Protein AF-A0A3P6NUB6-F1 (afdb_monomer_lite)

Organism: Dibothriocephalus latus (NCBI:txid60516)

Sequence (261 aa):
MSSAHRFANLLNALLPKNFEAVKDPSLCLRDCIQRYMDLMEDPSELASTFVGSEVFDAHVACCLTLLSSMATSQDLGAEAVEGQGKPLFSIYQTQQLSKCVEFVVCLGVYPFLSPGVSAPLEMRMEHWENFALPQRQDEPDKRQKLSKIANCFAALWQSPTPELRGLLTPNLFLGDYIAVLLQLGYEPLSSVALPDKQQQQKEEAEEKEGIIRQTREARCLLHNLLSDLLRPIALRELFFFQAGFCQSKVSCHQSTVVEAK

pLDDT: mean 83.9, std 16.53, range [29.58, 98.25]

InterPro domains:
  IPR039600 TANGO6/Rtp1 [PTHR20959] (85-248)
  IPR057347 TANGO6, N-terminal domain [PF25267] (89-256)

Structure (mmCIF, N/CA/C/O backbone):
data_AF-A0A3P6NUB6-F1
#
_entry.id   AF-A0A3P6NUB6-F1
#
loop_
_atom_site.group_PDB
_atom_site.id
_atom_site.type_symbol
_atom_site.label_atom_id
_atom_site.label_alt_id
_atom_site.label_comp_id
_atom_site.label_asym_id
_atom_site.label_entity_id
_atom_site.label_seq_id
_atom_site.pdbx_PDB_ins_code
_atom_site.Cartn_x
_atom_site.Cartn_y
_atom_site.Cartn_z
_atom_site.occupancy
_atom_site.B_iso_or_equiv
_atom_site.auth_seq_id
_atom_site.auth_comp_id
_atom_site.auth_asym_id
_atom_site.auth_atom_id
_atom_site.pdbx_PDB_model_num
ATOM 1 N N . MET A 1 1 ? 8.553 -18.247 -19.306 1.00 59.09 1 MET A N 1
ATOM 2 C CA . MET A 1 1 ? 7.751 -17.003 -19.233 1.00 59.09 1 MET A CA 1
ATOM 3 C C . MET A 1 1 ? 8.468 -16.089 -18.252 1.00 59.09 1 MET A C 1
ATOM 5 O O . MET A 1 1 ? 8.890 -16.614 -17.234 1.00 59.09 1 MET A O 1
ATOM 9 N N . SER A 1 2 ? 8.687 -14.806 -18.567 1.00 84.00 2 SER A N 1
ATOM 10 C CA . SER A 1 2 ? 9.353 -13.879 -17.623 1.00 84.00 2 SER A CA 1
ATOM 11 C C . SER A 1 2 ? 8.482 -13.673 -16.379 1.00 84.00 2 SER A C 1
ATOM 13 O O . SER A 1 2 ? 7.246 -13.707 -16.472 1.00 84.00 2 SER A O 1
ATOM 15 N N . SER A 1 3 ? 9.125 -13.468 -15.229 1.00 87.19 3 SER A N 1
ATOM 16 C CA . SER A 1 3 ? 8.461 -13.212 -13.949 1.00 87.19 3 SER A CA 1
ATOM 17 C C . SER A 1 3 ? 7.554 -11.980 -14.042 1.00 87.19 3 SER A C 1
ATOM 19 O O . SER A 1 3 ? 6.399 -12.017 -13.606 1.00 87.19 3 SER A O 1
ATOM 21 N N . ALA A 1 4 ? 8.009 -10.931 -14.738 1.00 88.56 4 ALA A N 1
ATOM 22 C CA . ALA A 1 4 ? 7.227 -9.722 -14.990 1.00 88.56 4 ALA A CA 1
ATOM 23 C C . ALA A 1 4 ? 5.915 -10.008 -15.742 1.00 88.56 4 ALA A C 1
ATOM 25 O O . ALA A 1 4 ? 4.868 -9.450 -15.406 1.00 88.56 4 ALA A O 1
ATOM 26 N N . HIS A 1 5 ? 5.929 -10.921 -16.721 1.00 90.94 5 HIS A N 1
ATOM 27 C CA . HIS A 1 5 ? 4.715 -11.293 -17.454 1.00 90.94 5 HIS A CA 1
ATOM 28 C C . HIS A 1 5 ? 3.714 -12.051 -16.569 1.00 90.94 5 HIS A C 1
ATOM 30 O O . HIS A 1 5 ? 2.513 -11.792 -16.644 1.00 90.94 5 HIS A O 1
ATOM 36 N N . ARG A 1 6 ? 4.195 -12.944 -15.692 1.00 93.69 6 ARG A N 1
ATOM 37 C CA . ARG A 1 6 ? 3.338 -13.639 -14.718 1.00 93.69 6 ARG A CA 1
ATOM 38 C C . ARG A 1 6 ? 2.647 -12.640 -13.790 1.00 93.69 6 ARG A C 1
ATOM 40 O O . ARG A 1 6 ? 1.426 -12.675 -13.662 1.00 93.69 6 ARG A O 1
ATOM 47 N N . PHE A 1 7 ? 3.407 -11.720 -13.198 1.00 94.69 7 PHE A N 1
ATOM 48 C CA . PHE A 1 7 ? 2.841 -10.708 -12.307 1.00 94.69 7 PHE A CA 1
ATOM 49 C C . PHE A 1 7 ? 1.890 -9.753 -13.022 1.00 94.69 7 PHE A C 1
ATOM 51 O O . PHE A 1 7 ? 0.845 -9.414 -12.477 1.00 94.69 7 PHE A O 1
ATOM 58 N N . ALA A 1 8 ? 2.190 -9.377 -14.266 1.00 93.56 8 ALA A N 1
ATOM 59 C CA . ALA A 1 8 ? 1.278 -8.570 -15.062 1.00 93.56 8 ALA A CA 1
ATOM 60 C C . ALA A 1 8 ? -0.064 -9.274 -15.313 1.00 93.56 8 ALA A C 1
ATOM 62 O O . ALA A 1 8 ? -1.099 -8.614 -15.286 1.00 93.56 8 ALA A O 1
ATOM 63 N N . ASN A 1 9 ? -0.069 -10.594 -15.531 1.00 94.44 9 ASN A N 1
ATOM 64 C CA . ASN A 1 9 ? -1.306 -11.360 -15.701 1.00 94.44 9 ASN A CA 1
ATOM 65 C C . ASN A 1 9 ? -2.131 -11.399 -14.406 1.00 94.44 9 ASN A C 1
ATOM 67 O O . ASN A 1 9 ? -3.337 -11.160 -14.454 1.00 94.44 9 ASN A O 1
ATOM 71 N N . LEU A 1 10 ? -1.481 -11.622 -13.258 1.00 95.69 10 LEU A N 1
ATOM 72 C CA . LEU A 1 10 ? -2.130 -11.578 -11.942 1.00 95.69 10 LEU A CA 1
ATOM 73 C C . LEU A 1 10 ? -2.723 -10.195 -11.641 1.00 95.69 10 LEU A C 1
ATOM 75 O O . LEU A 1 10 ? -3.872 -10.085 -11.218 1.00 95.69 10 LEU A O 1
ATOM 79 N N . LEU A 1 11 ? -1.974 -9.134 -11.941 1.00 95.31 11 LEU A N 1
ATOM 80 C CA . LEU A 1 11 ? -2.415 -7.751 -11.782 1.00 95.31 11 LEU A CA 1
ATOM 81 C C . LEU A 1 11 ? -3.663 -7.452 -12.629 1.00 95.31 11 LEU A C 1
ATOM 83 O O . LEU A 1 11 ? -4.625 -6.862 -12.147 1.00 95.31 11 LEU A O 1
ATOM 87 N N . ASN A 1 12 ? -3.684 -7.921 -13.878 1.00 94.44 12 ASN A N 1
ATOM 88 C CA . ASN A 1 12 ? -4.819 -7.745 -14.791 1.00 94.44 12 ASN A CA 1
ATOM 89 C C . ASN A 1 12 ? -6.073 -8.530 -14.351 1.00 94.44 12 ASN A C 1
ATOM 91 O O . ASN A 1 12 ? -7.206 -8.159 -14.672 1.00 94.44 12 ASN A O 1
ATOM 95 N N . ALA A 1 13 ? -5.882 -9.643 -13.640 1.00 94.94 13 ALA A N 1
ATOM 96 C CA . ALA A 1 13 ? -6.975 -10.420 -13.067 1.00 94.94 13 ALA A CA 1
ATOM 97 C C . ALA A 1 13 ? -7.574 -9.735 -11.832 1.00 94.94 13 ALA A C 1
ATOM 99 O O . ALA A 1 13 ? -8.798 -9.679 -11.703 1.00 94.94 13 ALA A O 1
ATOM 100 N N . LEU A 1 14 ? -6.716 -9.171 -10.979 1.00 95.25 14 LEU A N 1
ATOM 101 C CA . LEU A 1 14 ? -7.098 -8.553 -9.712 1.00 95.25 14 LEU A CA 1
ATOM 102 C C . LEU A 1 14 ? -7.719 -7.156 -9.862 1.00 95.25 14 LEU A C 1
ATOM 104 O O . LEU A 1 14 ? -8.458 -6.707 -8.982 1.00 95.25 14 LEU A O 1
ATOM 108 N N . LEU A 1 15 ? -7.427 -6.454 -10.959 1.00 93.62 15 LEU A N 1
ATOM 109 C CA . LEU A 1 15 ? -7.921 -5.099 -11.161 1.00 93.62 15 LEU A CA 1
ATOM 110 C C . LEU A 1 15 ? -9.250 -5.058 -11.932 1.00 93.62 15 LEU A C 1
ATOM 112 O O . LEU A 1 15 ? -9.429 -5.745 -12.950 1.00 93.62 15 LEU A O 1
ATOM 116 N N . PRO A 1 16 ? -10.198 -4.219 -11.484 1.00 89.31 16 PRO A N 1
ATOM 117 C CA . PRO A 1 16 ? -11.405 -3.924 -12.238 1.00 89.31 16 PRO A CA 1
ATOM 118 C C . PRO A 1 16 ? -11.079 -3.020 -13.433 1.00 89.31 16 PRO A C 1
ATOM 120 O O . PRO A 1 16 ? -10.340 -2.043 -13.322 1.00 89.31 16 PRO A O 1
ATOM 123 N N . LYS A 1 17 ? -11.665 -3.317 -14.599 1.00 80.62 17 LYS A N 1
ATOM 124 C CA . LYS A 1 17 ? -11.392 -2.553 -15.830 1.00 80.62 17 LYS A CA 1
ATOM 125 C C . LYS A 1 17 ? -12.027 -1.158 -15.825 1.00 80.62 17 LYS A C 1
ATOM 127 O O . LYS A 1 17 ? -11.391 -0.226 -16.297 1.00 80.62 17 LYS A O 1
ATOM 132 N N . ASN A 1 18 ? -13.236 -1.021 -15.269 1.00 75.31 18 ASN A N 1
ATOM 133 C CA . ASN A 1 18 ? -14.022 0.221 -15.240 1.00 75.31 18 ASN A CA 1
ATOM 134 C C . ASN A 1 18 ? -14.719 0.408 -13.881 1.00 75.31 18 ASN A C 1
ATOM 136 O O . ASN A 1 18 ? -15.944 0.436 -13.836 1.00 75.31 18 ASN A O 1
ATOM 140 N N . PHE A 1 19 ? -13.964 0.476 -12.779 1.00 75.31 19 PHE A N 1
ATOM 141 C CA . PHE A 1 19 ? -14.531 0.513 -11.419 1.00 75.31 19 PHE A CA 1
ATOM 142 C C . PHE A 1 19 ? -15.526 1.665 -11.191 1.00 75.31 19 PHE A C 1
ATOM 144 O O . PHE A 1 19 ? -16.578 1.464 -10.600 1.00 75.31 19 PHE A O 1
ATOM 151 N N . GLU A 1 20 ? -15.237 2.840 -11.747 1.00 69.88 20 GLU A N 1
ATOM 152 C CA . GLU A 1 20 ? -16.027 4.070 -11.584 1.00 69.88 20 GLU A CA 1
ATOM 153 C C . GLU A 1 20 ? -17.428 3.993 -12.212 1.00 69.88 20 GLU A C 1
ATOM 155 O O . GLU A 1 20 ? -18.333 4.721 -11.818 1.00 69.88 20 GLU A O 1
ATOM 160 N N . ALA A 1 21 ? -17.625 3.100 -13.187 1.00 71.38 21 ALA A N 1
ATOM 161 C CA . ALA A 1 21 ? -18.901 2.910 -13.878 1.00 71.38 21 ALA A CA 1
ATOM 162 C C . ALA A 1 21 ? -19.735 1.755 -13.290 1.00 71.38 21 ALA A C 1
ATOM 164 O O . ALA A 1 21 ? -20.791 1.405 -13.831 1.00 71.38 21 ALA A O 1
ATOM 165 N N . VAL A 1 22 ? -19.253 1.110 -12.223 1.00 77.44 22 VAL A N 1
ATOM 166 C CA . VAL A 1 22 ? -19.892 -0.071 -11.640 1.00 77.44 22 VAL A CA 1
ATOM 167 C C . VAL A 1 22 ? -21.012 0.346 -10.690 1.00 77.44 22 VAL A C 1
ATOM 169 O O . VAL A 1 22 ? -20.807 1.115 -9.761 1.00 77.44 22 VAL A O 1
ATOM 172 N N . LYS A 1 23 ? -22.206 -0.226 -10.889 1.00 74.75 23 LYS A N 1
ATOM 173 C CA . LYS A 1 23 ? -23.371 0.010 -10.016 1.00 74.75 23 LYS A CA 1
ATOM 174 C C . LYS A 1 23 ? -23.235 -0.611 -8.622 1.00 74.75 23 LYS A C 1
ATOM 176 O O . LYS A 1 23 ? -23.778 -0.068 -7.670 1.00 74.75 23 LYS A O 1
ATOM 181 N N . ASP A 1 24 ? -22.560 -1.756 -8.524 1.00 83.81 24 ASP A N 1
ATOM 182 C CA . ASP A 1 24 ? -22.247 -2.440 -7.265 1.00 83.81 24 ASP A CA 1
ATOM 183 C C . ASP A 1 24 ? -20.742 -2.774 -7.199 1.00 83.81 24 ASP A C 1
ATOM 185 O O . ASP A 1 24 ? -20.300 -3.786 -7.764 1.00 83.81 24 ASP A O 1
ATOM 189 N N . PRO A 1 25 ? -19.943 -1.924 -6.531 1.00 85.06 25 PRO A N 1
ATOM 190 C CA . PRO A 1 25 ? -18.507 -2.130 -6.366 1.00 85.06 25 PRO A CA 1
ATOM 191 C C . PRO A 1 25 ? -18.156 -3.477 -5.725 1.00 85.06 25 PRO A C 1
ATOM 193 O O . PRO A 1 25 ? -17.170 -4.102 -6.114 1.00 85.06 25 PRO A O 1
ATOM 196 N N . SER A 1 26 ? -18.980 -3.971 -4.797 1.00 87.50 26 SER A N 1
ATOM 197 C CA . SER A 1 26 ? -18.695 -5.196 -4.040 1.00 87.50 26 SER A CA 1
ATOM 198 C C . SER A 1 26 ? -18.732 -6.433 -4.934 1.00 87.50 26 SER A C 1
ATOM 200 O O . SER A 1 26 ? -17.874 -7.310 -4.823 1.00 87.50 26 SER A O 1
ATOM 202 N N . LEU A 1 27 ? -19.698 -6.509 -5.854 1.00 88.12 27 LEU A N 1
ATOM 203 C CA . LEU A 1 27 ? -19.769 -7.607 -6.824 1.00 88.12 27 LEU A CA 1
ATOM 204 C C . LEU A 1 27 ? -18.574 -7.584 -7.779 1.00 88.12 27 LEU A C 1
ATOM 206 O O . LEU A 1 27 ? -17.955 -8.618 -8.015 1.00 88.12 27 LEU A O 1
ATOM 210 N N . CYS A 1 28 ? -18.190 -6.400 -8.261 1.00 90.56 28 CYS A N 1
ATOM 211 C CA . CYS A 1 28 ? -17.041 -6.275 -9.152 1.00 90.56 28 CYS A CA 1
ATOM 212 C C . CYS A 1 28 ? -15.730 -6.703 -8.476 1.00 90.56 28 CYS A C 1
ATOM 214 O O . CYS A 1 28 ? -14.941 -7.431 -9.082 1.00 90.56 28 CYS A O 1
ATOM 216 N N . LEU A 1 29 ? -15.504 -6.310 -7.219 1.00 91.88 29 LEU A N 1
ATOM 217 C CA . LEU A 1 29 ? -14.317 -6.732 -6.469 1.00 91.88 29 LEU A CA 1
ATOM 218 C C . LEU A 1 29 ? -14.319 -8.237 -6.198 1.00 91.88 29 LEU A C 1
ATOM 220 O O . LEU A 1 29 ? -13.273 -8.870 -6.323 1.00 91.88 29 LEU A O 1
ATOM 224 N N . ARG A 1 30 ? -15.483 -8.833 -5.910 1.00 92.38 30 ARG A N 1
ATOM 225 C CA . ARG A 1 30 ? -15.618 -10.288 -5.748 1.00 92.38 30 ARG A CA 1
ATOM 226 C C . ARG A 1 30 ? -15.203 -11.045 -7.009 1.00 92.38 30 ARG A C 1
ATOM 228 O O . ARG A 1 30 ? -14.433 -11.997 -6.910 1.00 92.38 30 ARG A O 1
ATOM 235 N N . ASP A 1 31 ? -15.644 -10.593 -8.179 1.00 92.81 31 ASP A N 1
ATOM 236 C CA . ASP A 1 31 ? -15.252 -11.195 -9.458 1.00 92.81 31 ASP A CA 1
ATOM 237 C C . ASP A 1 31 ? -13.743 -11.055 -9.717 1.00 92.81 31 ASP A C 1
ATOM 239 O O . ASP A 1 31 ? -13.115 -11.937 -10.303 1.00 92.81 31 ASP A O 1
ATOM 243 N N . CYS A 1 32 ? -13.130 -9.949 -9.285 1.00 94.69 32 CYS A N 1
ATOM 244 C CA . CYS A 1 32 ? -11.682 -9.760 -9.376 1.00 94.69 32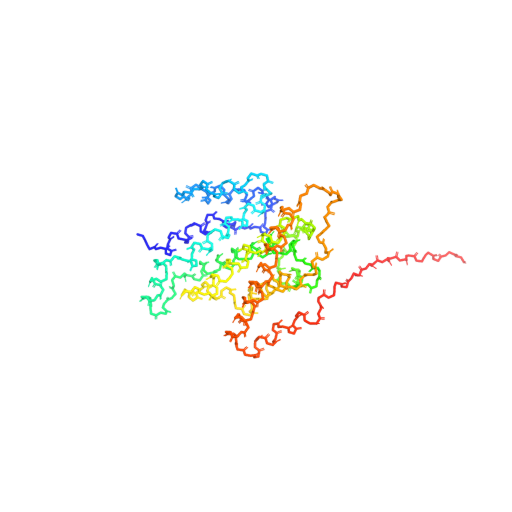 CYS A CA 1
ATOM 245 C C . CYS A 1 32 ? -10.914 -10.698 -8.435 1.00 94.69 32 CYS A C 1
ATOM 247 O O . CYS A 1 32 ? -9.941 -11.314 -8.865 1.00 94.69 32 CYS A O 1
ATOM 249 N N . ILE A 1 33 ? -11.372 -10.842 -7.187 1.00 95.19 33 ILE A N 1
ATOM 250 C CA . ILE A 1 33 ? -10.800 -11.786 -6.218 1.00 95.19 33 ILE A CA 1
ATOM 251 C C . ILE A 1 33 ? -10.872 -13.201 -6.788 1.00 95.19 33 ILE A C 1
ATOM 253 O O . ILE A 1 33 ? -9.851 -13.874 -6.834 1.00 95.19 33 ILE A O 1
ATOM 257 N N . GLN A 1 34 ? -12.031 -13.632 -7.297 1.00 94.44 34 GLN A N 1
ATOM 258 C CA . GLN A 1 34 ? -12.180 -14.974 -7.864 1.00 94.44 34 GLN A CA 1
ATOM 259 C C . GLN A 1 34 ? -11.192 -15.216 -9.015 1.00 94.44 34 GLN A C 1
ATOM 261 O O . GLN A 1 34 ? -10.438 -16.184 -8.977 1.00 94.44 34 GLN A O 1
ATOM 266 N N . ARG A 1 35 ? -11.121 -14.294 -9.988 1.00 95.31 35 ARG A N 1
ATOM 267 C CA . ARG A 1 35 ? -10.173 -14.394 -11.114 1.00 95.31 35 ARG A CA 1
ATOM 268 C C . ARG A 1 35 ? -8.716 -14.451 -10.659 1.00 95.31 35 ARG A C 1
ATOM 270 O O . ARG A 1 35 ? -7.915 -15.135 -11.286 1.00 95.31 35 ARG A O 1
ATOM 277 N N . TYR A 1 36 ? -8.360 -13.702 -9.617 1.00 96.12 36 TYR A N 1
ATOM 278 C CA . TYR A 1 36 ? -7.015 -13.724 -9.049 1.00 96.12 36 TYR A CA 1
ATOM 279 C C . TYR A 1 36 ? -6.722 -15.062 -8.359 1.00 96.12 36 TYR A C 1
ATOM 281 O O . TYR A 1 36 ? -5.687 -15.667 -8.626 1.00 96.12 36 TYR A O 1
ATOM 289 N N . MET A 1 37 ? -7.650 -15.557 -7.537 1.00 94.06 37 MET A N 1
ATOM 290 C CA . MET A 1 37 ? -7.510 -16.822 -6.810 1.00 94.06 37 MET A CA 1
ATOM 291 C C . MET A 1 37 ? -7.399 -18.027 -7.749 1.00 94.06 37 MET A C 1
ATOM 293 O O . MET A 1 37 ? -6.600 -18.919 -7.484 1.00 94.06 37 MET A O 1
ATOM 297 N N . ASP A 1 38 ? -8.125 -18.026 -8.871 1.00 93.94 38 ASP A N 1
ATOM 298 C CA . ASP A 1 38 ? -8.058 -19.091 -9.884 1.00 93.94 38 ASP A CA 1
ATOM 299 C C . ASP A 1 38 ? -6.691 -19.168 -10.594 1.00 93.94 38 ASP A C 1
ATOM 301 O O . ASP A 1 38 ? -6.344 -20.196 -11.174 1.00 93.94 38 ASP A O 1
ATOM 305 N N . LEU A 1 39 ? -5.914 -18.078 -10.576 1.00 93.62 39 LEU A N 1
ATOM 306 C CA . LEU A 1 39 ? -4.589 -17.992 -11.199 1.00 93.62 39 LEU A CA 1
ATOM 307 C C . LEU A 1 39 ? -3.434 -18.204 -10.211 1.00 93.62 39 LEU A C 1
ATOM 309 O O . LEU A 1 39 ? -2.281 -18.284 -10.639 1.00 93.62 39 LEU A O 1
ATOM 313 N N . MET A 1 40 ? -3.719 -18.263 -8.910 1.00 90.94 40 MET A N 1
ATOM 314 C CA . MET A 1 40 ? -2.714 -18.472 -7.869 1.00 90.94 40 MET A CA 1
ATOM 315 C C . MET A 1 40 ? -2.311 -19.947 -7.784 1.00 90.94 40 MET A C 1
ATOM 317 O O . MET A 1 40 ? -3.157 -20.835 -7.800 1.00 90.94 40 MET A O 1
ATOM 321 N N . GLU A 1 41 ? -1.008 -20.207 -7.651 1.00 84.69 41 GLU A N 1
ATOM 322 C CA . GLU A 1 41 ? -0.477 -21.573 -7.511 1.00 84.69 41 GLU A CA 1
ATOM 323 C C . GLU A 1 41 ? -0.837 -22.195 -6.148 1.00 84.69 41 GLU A C 1
ATOM 325 O O . GLU A 1 41 ? -1.205 -23.366 -6.091 1.00 84.69 41 GLU A O 1
ATOM 330 N N . ASP A 1 42 ? -0.785 -21.407 -5.067 1.00 86.75 42 ASP A N 1
ATOM 331 C CA . ASP A 1 42 ? -1.235 -21.810 -3.728 1.00 86.75 42 ASP A CA 1
ATOM 332 C C . ASP A 1 42 ? -2.105 -20.714 -3.086 1.00 86.75 42 ASP A C 1
ATOM 334 O O . ASP A 1 42 ? -1.595 -19.773 -2.470 1.00 86.75 42 ASP A O 1
ATOM 338 N N . PRO A 1 43 ? -3.436 -20.795 -3.246 1.00 88.44 43 PRO A N 1
ATOM 339 C CA . PRO A 1 43 ? -4.358 -19.838 -2.649 1.00 88.44 43 PRO A CA 1
ATOM 340 C C . PRO A 1 43 ? -4.653 -20.105 -1.164 1.00 88.44 43 PRO A C 1
ATOM 342 O O . PRO A 1 43 ? -5.377 -19.319 -0.557 1.00 88.44 43 PRO A O 1
ATOM 345 N N . SER A 1 44 ? -4.158 -21.194 -0.567 1.00 87.06 44 SER A N 1
ATOM 346 C CA . SER A 1 44 ? -4.674 -21.726 0.707 1.00 87.06 44 SER A CA 1
ATOM 347 C C . SER A 1 44 ? -4.484 -20.765 1.883 1.00 87.06 44 SER A C 1
ATOM 349 O O . SER A 1 44 ? -5.413 -20.524 2.658 1.00 87.06 44 SER A O 1
ATOM 351 N N . GLU A 1 45 ? -3.291 -20.177 1.997 1.00 86.12 45 GLU A N 1
ATOM 352 C CA . GLU A 1 45 ? -2.969 -19.213 3.052 1.00 86.12 45 GLU A CA 1
ATOM 353 C C . GLU A 1 45 ? -3.816 -17.944 2.912 1.00 86.12 45 GLU A C 1
ATOM 355 O O . GLU A 1 45 ? -4.433 -17.495 3.877 1.00 86.12 45 GLU A O 1
ATOM 360 N N . LEU A 1 46 ? -3.934 -17.412 1.693 1.00 88.81 46 LEU A N 1
ATOM 361 C CA . LEU A 1 46 ? -4.727 -16.217 1.420 1.00 88.81 46 LEU A CA 1
ATOM 362 C C . LEU A 1 46 ? -6.227 -16.469 1.633 1.00 88.81 46 LEU A C 1
ATOM 364 O O . LEU A 1 46 ? -6.898 -15.659 2.269 1.00 88.81 46 LEU A O 1
ATOM 368 N N . ALA A 1 47 ? -6.747 -17.616 1.197 1.00 88.06 47 ALA A N 1
ATOM 369 C CA . ALA A 1 47 ? -8.146 -17.993 1.382 1.00 88.06 47 ALA A CA 1
ATOM 370 C C . ALA A 1 47 ? -8.539 -18.065 2.867 1.00 88.06 47 ALA A C 1
ATOM 372 O O . ALA A 1 47 ? -9.656 -17.690 3.227 1.00 88.06 47 ALA A O 1
ATOM 373 N N . SER A 1 48 ? -7.616 -18.479 3.743 1.00 87.19 48 SER A N 1
ATOM 374 C CA . SER A 1 48 ? -7.858 -18.500 5.192 1.00 87.19 48 SER A CA 1
ATOM 375 C C . SER A 1 48 ? -8.114 -17.102 5.772 1.00 87.19 48 SER A C 1
ATOM 377 O O . SER A 1 48 ? -8.887 -16.958 6.717 1.00 87.19 48 SER A O 1
ATOM 379 N N . THR A 1 49 ? -7.547 -16.056 5.158 1.00 85.25 49 THR A N 1
ATOM 380 C CA . THR A 1 49 ? -7.741 -14.660 5.582 1.00 85.25 49 THR A CA 1
ATOM 381 C C . THR A 1 49 ? -9.107 -14.090 5.195 1.00 85.25 49 THR A C 1
ATOM 383 O O . THR A 1 49 ? -9.482 -13.020 5.671 1.00 85.25 49 THR A O 1
ATOM 386 N N . PHE A 1 50 ? -9.873 -14.785 4.349 1.00 86.56 50 PHE A N 1
ATOM 387 C CA . PHE A 1 50 ? -11.194 -14.328 3.910 1.00 86.56 50 PHE A CA 1
ATOM 388 C C . PHE A 1 50 ? -12.318 -14.729 4.866 1.00 86.56 50 PHE A C 1
ATOM 390 O O . PHE A 1 50 ? -13.432 -14.217 4.752 1.00 86.56 50 PHE A O 1
ATOM 397 N N . VAL A 1 51 ? -12.058 -15.640 5.807 1.00 81.25 51 VAL A N 1
ATOM 398 C CA . VAL A 1 51 ? -13.079 -16.121 6.743 1.00 81.25 51 VAL A CA 1
ATOM 399 C C . VAL A 1 51 ? -13.521 -14.975 7.656 1.00 81.25 51 VAL A C 1
ATOM 401 O O . VAL A 1 51 ? -12.775 -14.546 8.528 1.00 81.25 51 VAL A O 1
ATOM 404 N N . GLY A 1 52 ? -14.748 -14.487 7.449 1.00 78.38 52 GLY A N 1
ATOM 405 C CA . GLY A 1 52 ? -15.322 -13.368 8.206 1.00 78.38 52 GLY A CA 1
ATOM 406 C C . GLY A 1 52 ? -14.911 -11.976 7.716 1.00 78.38 52 GLY A C 1
ATOM 407 O O . GLY A 1 52 ? -15.343 -10.991 8.307 1.00 78.38 52 GLY A O 1
ATOM 408 N N . SER A 1 53 ? -14.124 -11.885 6.641 1.00 82.50 53 SER A N 1
ATOM 409 C CA . SER A 1 53 ? -13.656 -10.612 6.086 1.00 82.50 53 SER A CA 1
ATOM 410 C C . SER A 1 53 ? -14.675 -10.002 5.127 1.00 82.50 53 SER A C 1
ATOM 412 O O . SER A 1 53 ? -15.304 -10.698 4.325 1.00 82.50 53 SER A O 1
ATOM 414 N N . GLU A 1 54 ? -14.806 -8.677 5.165 1.00 89.75 54 GLU A N 1
ATOM 415 C CA . GLU A 1 54 ? -15.559 -7.943 4.152 1.00 89.75 54 GLU A CA 1
ATOM 416 C C . GLU A 1 54 ? -14.882 -8.054 2.777 1.00 89.75 54 GLU A C 1
ATOM 418 O O . GLU A 1 54 ? -13.670 -8.246 2.666 1.00 89.75 54 GLU A O 1
ATOM 423 N N . VAL A 1 55 ? -15.659 -7.898 1.698 1.00 91.81 55 VAL A N 1
ATOM 424 C CA . VAL A 1 55 ? -15.141 -8.030 0.322 1.00 91.81 55 VAL A CA 1
ATOM 425 C C . VAL A 1 55 ? -14.014 -7.030 0.041 1.00 91.81 55 VAL A C 1
ATOM 427 O O . VAL A 1 55 ? -13.048 -7.372 -0.639 1.00 91.81 55 VAL A O 1
ATOM 430 N N . PHE A 1 56 ? -14.108 -5.815 0.586 1.00 91.50 56 PHE A N 1
ATOM 431 C CA . PHE A 1 56 ? -13.071 -4.792 0.450 1.00 91.50 56 PHE A CA 1
ATOM 432 C C . PHE A 1 56 ? -11.767 -5.211 1.137 1.00 91.50 56 PHE A C 1
ATOM 434 O O . PHE A 1 56 ? -10.703 -5.105 0.532 1.00 91.50 56 PHE A O 1
ATOM 441 N N . ASP A 1 57 ? -11.845 -5.769 2.348 1.00 92.38 57 ASP A N 1
ATOM 442 C CA . ASP A 1 57 ? -10.673 -6.252 3.085 1.00 92.38 57 ASP A CA 1
ATOM 443 C C . ASP A 1 57 ? -10.031 -7.460 2.384 1.00 92.38 57 ASP A C 1
ATOM 44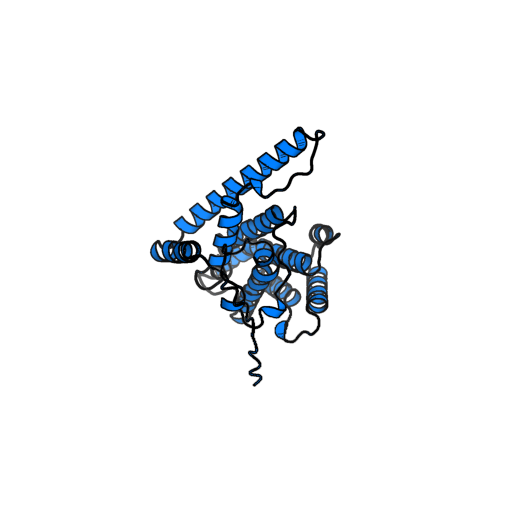5 O O . ASP A 1 57 ? -8.806 -7.542 2.285 1.00 92.38 57 ASP A O 1
ATOM 449 N N . ALA A 1 58 ? -10.842 -8.362 1.820 1.00 94.38 58 ALA A N 1
ATOM 450 C CA . ALA A 1 58 ? -10.356 -9.482 1.015 1.00 94.38 58 ALA A CA 1
ATOM 451 C C . ALA A 1 58 ? -9.653 -9.015 -0.274 1.00 94.38 58 ALA A C 1
ATOM 453 O O . ALA A 1 58 ? -8.611 -9.562 -0.648 1.00 94.38 58 ALA A O 1
ATOM 454 N N . HIS A 1 59 ? -10.180 -7.981 -0.942 1.00 95.12 59 HIS A N 1
ATOM 455 C CA . HIS A 1 59 ? -9.543 -7.391 -2.125 1.00 95.12 59 HIS A CA 1
ATOM 456 C C . HIS A 1 59 ? -8.207 -6.732 -1.770 1.00 95.12 59 HIS A C 1
ATOM 458 O O . HIS A 1 59 ? -7.196 -7.021 -2.412 1.00 95.12 59 HIS A O 1
ATOM 464 N N . VAL A 1 60 ? -8.165 -5.947 -0.687 1.00 95.81 60 VAL A N 1
ATOM 465 C CA . VAL A 1 60 ? -6.923 -5.356 -0.162 1.00 95.81 60 VAL A CA 1
ATOM 466 C C . VAL A 1 60 ? -5.905 -6.442 0.180 1.00 95.81 60 VAL A C 1
ATOM 468 O O . VAL A 1 60 ? -4.737 -6.302 -0.177 1.00 95.81 60 VAL A O 1
ATOM 471 N N . ALA A 1 61 ? -6.324 -7.541 0.813 1.00 95.88 61 ALA A N 1
ATOM 472 C CA . ALA A 1 61 ? -5.439 -8.664 1.115 1.00 95.88 61 ALA A CA 1
ATOM 473 C C . ALA A 1 61 ? -4.823 -9.262 -0.160 1.00 95.88 61 ALA A C 1
ATOM 475 O O . ALA A 1 61 ? -3.609 -9.452 -0.210 1.00 95.88 61 ALA A O 1
ATOM 476 N N . CYS A 1 62 ? -5.615 -9.463 -1.220 1.00 96.81 62 CYS A N 1
ATOM 477 C CA . CYS A 1 62 ? -5.101 -9.912 -2.518 1.00 96.81 62 CYS A CA 1
ATOM 478 C C . CYS A 1 62 ? -4.077 -8.927 -3.103 1.00 96.81 62 CYS A C 1
ATOM 480 O O . CYS A 1 62 ? -3.014 -9.346 -3.565 1.00 96.81 62 CYS A O 1
ATOM 482 N N . CYS A 1 63 ? -4.369 -7.621 -3.059 1.00 97.50 63 CYS A N 1
ATOM 483 C CA . CYS A 1 63 ? -3.457 -6.580 -3.539 1.00 97.50 63 CYS A CA 1
ATOM 484 C C . CYS A 1 63 ? -2.137 -6.587 -2.764 1.00 97.50 63 CYS A C 1
ATOM 486 O O . CYS A 1 63 ? -1.069 -6.543 -3.372 1.00 97.50 63 CYS A O 1
ATOM 488 N N . LEU A 1 64 ? -2.196 -6.685 -1.434 1.00 97.25 64 LEU A N 1
ATOM 489 C CA . LEU A 1 64 ? -1.014 -6.739 -0.576 1.00 97.25 64 LEU A CA 1
ATOM 490 C C . LEU A 1 64 ? -0.178 -7.991 -0.829 1.00 97.25 64 LEU A C 1
ATOM 492 O O . LEU A 1 64 ? 1.047 -7.885 -0.899 1.00 97.25 64 LEU A O 1
ATOM 496 N N . THR A 1 65 ? -0.813 -9.153 -1.000 1.00 96.31 65 THR A N 1
ATOM 497 C CA . THR A 1 65 ? -0.118 -10.394 -1.355 1.00 96.31 65 THR A CA 1
ATOM 498 C C . THR A 1 65 ? 0.612 -10.233 -2.682 1.00 96.31 65 THR A C 1
ATOM 500 O O . THR A 1 65 ? 1.819 -10.453 -2.730 1.00 96.31 65 THR A O 1
ATOM 503 N N . LEU A 1 66 ? -0.075 -9.766 -3.731 1.00 96.75 66 LEU A N 1
ATOM 504 C CA . LEU A 1 66 ? 0.533 -9.562 -5.045 1.00 96.75 66 LEU A CA 1
ATOM 505 C C . LEU A 1 66 ? 1.712 -8.580 -4.979 1.00 96.75 66 LEU A C 1
ATOM 507 O O . LEU A 1 66 ? 2.808 -8.906 -5.433 1.00 96.75 66 LEU A O 1
ATOM 511 N N . LEU A 1 67 ? 1.513 -7.401 -4.384 1.00 97.50 67 LEU A N 1
ATOM 512 C CA . LEU A 1 67 ? 2.546 -6.367 -4.275 1.00 97.50 67 LEU A CA 1
ATOM 513 C C . LEU A 1 67 ? 3.753 -6.845 -3.457 1.00 97.50 67 LEU A C 1
ATOM 515 O O . LEU A 1 67 ? 4.892 -6.608 -3.857 1.00 97.50 67 LEU A O 1
ATOM 519 N N . SER A 1 68 ? 3.523 -7.565 -2.356 1.00 96.19 68 SER A N 1
ATOM 520 C CA . SER A 1 68 ? 4.599 -8.127 -1.529 1.00 96.19 68 SER A CA 1
ATOM 521 C C . SER A 1 68 ? 5.375 -9.211 -2.278 1.00 96.19 68 SER A C 1
ATOM 523 O O . SER A 1 68 ? 6.607 -9.217 -2.240 1.00 96.19 68 SER A O 1
ATOM 525 N N . SER A 1 69 ? 4.687 -10.093 -3.012 1.00 95.00 69 SER A N 1
ATOM 526 C CA . SER A 1 69 ? 5.329 -11.102 -3.861 1.00 95.00 69 SER A CA 1
ATOM 527 C C . SER A 1 69 ? 6.151 -10.467 -4.982 1.00 95.00 69 SER A C 1
ATOM 529 O O . SER A 1 69 ? 7.254 -10.928 -5.260 1.00 95.00 69 SER A O 1
ATOM 531 N N . MET A 1 70 ? 5.662 -9.387 -5.598 1.00 95.69 70 MET A N 1
ATOM 532 C CA . MET A 1 70 ? 6.419 -8.631 -6.599 1.00 95.69 70 MET A CA 1
ATOM 533 C C . MET A 1 70 ? 7.656 -7.966 -5.989 1.00 95.69 70 MET A C 1
ATOM 535 O O . MET A 1 70 ? 8.749 -8.079 -6.538 1.00 95.69 70 MET A O 1
ATOM 539 N N . ALA A 1 71 ? 7.502 -7.303 -4.841 1.00 95.19 71 ALA A N 1
ATOM 540 C CA . ALA A 1 71 ? 8.581 -6.575 -4.181 1.00 95.19 71 ALA A CA 1
ATOM 541 C C . ALA A 1 71 ? 9.731 -7.485 -3.720 1.00 95.19 71 ALA A C 1
ATOM 543 O O . ALA A 1 71 ? 10.890 -7.076 -3.768 1.00 95.19 71 ALA A O 1
ATOM 544 N N . THR A 1 72 ? 9.406 -8.708 -3.292 1.00 94.69 72 THR A N 1
ATOM 545 C CA . THR A 1 72 ? 10.359 -9.684 -2.735 1.00 94.69 72 THR A CA 1
ATOM 546 C C . THR A 1 72 ? 10.833 -10.739 -3.739 1.00 94.69 72 THR A C 1
ATOM 548 O O . THR A 1 72 ? 11.706 -11.545 -3.412 1.00 94.69 72 THR A O 1
ATOM 551 N N . SER A 1 73 ? 10.301 -10.742 -4.967 1.00 94.56 73 SER A N 1
ATOM 552 C CA . SER A 1 73 ? 10.687 -11.705 -6.002 1.00 94.56 73 SER A CA 1
ATOM 553 C C . SER A 1 73 ? 12.145 -11.514 -6.422 1.00 94.56 73 SER A C 1
ATOM 555 O O . SER A 1 73 ? 12.517 -10.488 -6.997 1.00 94.56 73 SER A O 1
ATOM 557 N N . GLN A 1 74 ? 12.961 -12.544 -6.185 1.00 92.50 74 GLN A N 1
ATOM 558 C CA . GLN A 1 74 ? 14.358 -12.575 -6.625 1.00 92.50 74 GLN A CA 1
ATOM 559 C C . GLN A 1 74 ? 14.466 -12.560 -8.152 1.00 92.50 74 GLN A C 1
ATOM 561 O O . GLN A 1 74 ? 15.282 -11.815 -8.683 1.00 92.50 74 GLN A O 1
ATOM 566 N N . ASP A 1 75 ? 13.603 -13.306 -8.849 1.00 92.06 75 ASP A N 1
ATOM 567 C CA . ASP A 1 75 ? 13.582 -13.350 -10.315 1.00 92.06 75 ASP A CA 1
ATOM 568 C C . ASP A 1 75 ? 13.266 -11.977 -10.911 1.00 92.06 75 ASP A C 1
ATOM 570 O O . ASP A 1 75 ? 13.957 -11.515 -11.815 1.00 92.06 75 ASP A O 1
ATOM 574 N N . LEU A 1 76 ? 12.254 -11.284 -10.371 1.00 91.38 76 LEU A N 1
ATOM 575 C CA . LEU A 1 76 ? 11.897 -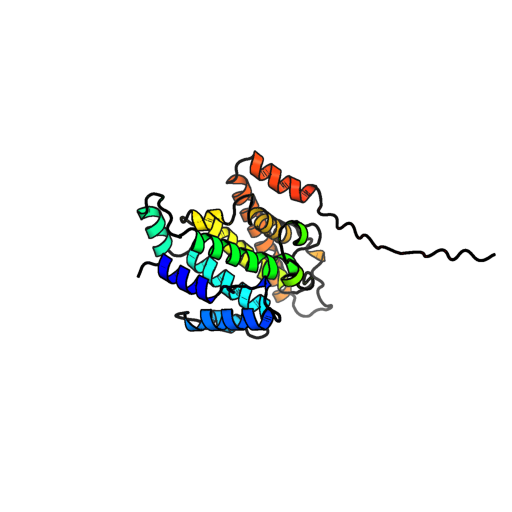9.947 -10.846 1.00 91.38 76 LEU A CA 1
ATOM 576 C C . LEU A 1 76 ? 13.022 -8.941 -10.567 1.00 91.38 76 LEU A C 1
ATOM 578 O O . LEU A 1 76 ? 13.332 -8.104 -11.412 1.00 91.38 76 LEU A O 1
ATOM 582 N N . GLY A 1 77 ? 13.668 -9.049 -9.403 1.00 89.44 77 GLY A N 1
ATOM 583 C CA . GLY A 1 77 ? 14.826 -8.227 -9.069 1.00 89.44 77 GLY A CA 1
ATOM 584 C C . GLY A 1 77 ? 16.032 -8.488 -9.973 1.00 89.44 77 GLY A C 1
ATOM 585 O O . GLY A 1 77 ? 16.689 -7.535 -10.390 1.00 89.44 77 GLY A O 1
ATOM 586 N N . ALA A 1 78 ? 16.300 -9.748 -10.319 1.00 90.94 78 ALA A N 1
ATOM 587 C CA . ALA A 1 78 ? 17.354 -10.116 -11.259 1.00 90.94 78 ALA A CA 1
ATOM 588 C C . ALA A 1 78 ? 17.061 -9.564 -12.661 1.00 90.94 78 ALA A C 1
ATOM 590 O O . ALA A 1 78 ? 17.922 -8.898 -13.236 1.00 90.94 78 ALA A O 1
ATOM 591 N N . GLU A 1 79 ? 15.829 -9.729 -13.160 1.00 91.44 79 GLU A N 1
ATOM 592 C CA . GLU A 1 79 ? 15.384 -9.160 -14.440 1.00 91.44 79 GLU A CA 1
ATOM 593 C C . GLU A 1 79 ? 15.581 -7.629 -14.471 1.00 91.44 79 GLU A C 1
ATOM 595 O O . GLU A 1 79 ? 16.048 -7.084 -15.473 1.00 91.44 79 GLU A O 1
ATOM 600 N N . ALA A 1 80 ? 15.291 -6.923 -13.369 1.00 88.25 80 ALA A N 1
ATOM 601 C CA . ALA A 1 80 ? 15.447 -5.466 -13.283 1.00 88.25 80 ALA A CA 1
ATOM 602 C C . ALA A 1 80 ? 16.916 -5.030 -13.388 1.00 88.25 80 ALA A C 1
ATOM 604 O O . ALA A 1 80 ? 17.238 -4.049 -14.065 1.00 88.25 80 ALA A O 1
ATOM 605 N N . VAL A 1 81 ? 17.814 -5.764 -12.724 1.00 87.38 81 VAL A N 1
ATOM 606 C CA . VAL A 1 81 ? 19.258 -5.493 -12.739 1.00 87.38 81 VAL A CA 1
ATOM 607 C C . VAL A 1 81 ? 19.854 -5.813 -14.112 1.00 87.38 81 VAL A C 1
ATOM 609 O O . VAL A 1 81 ? 20.600 -5.002 -14.666 1.00 87.38 81 VAL A O 1
ATOM 612 N N . GLU A 1 82 ? 19.489 -6.955 -14.699 1.00 88.62 82 GLU A N 1
ATOM 613 C CA . GLU A 1 82 ? 19.924 -7.368 -16.039 1.00 88.62 82 GLU A CA 1
ATOM 614 C C . GLU A 1 82 ? 19.415 -6.431 -17.138 1.00 88.62 82 GLU A C 1
ATOM 616 O O . GLU A 1 82 ? 20.111 -6.193 -18.128 1.00 88.62 82 GLU A O 1
ATOM 621 N N . GLY A 1 83 ? 18.229 -5.845 -16.952 1.00 82.31 83 GLY A N 1
ATOM 622 C CA . GLY A 1 83 ? 17.630 -4.885 -17.873 1.00 82.31 83 GLY A CA 1
ATOM 623 C C . GLY A 1 83 ? 18.436 -3.596 -18.067 1.00 82.31 83 GLY A C 1
ATOM 624 O O . GLY A 1 83 ? 18.119 -2.830 -18.979 1.00 82.31 83 GLY A O 1
ATOM 625 N N . GLN A 1 84 ? 19.471 -3.342 -17.251 1.00 80.06 84 GLN A N 1
ATOM 626 C CA . GLN A 1 84 ? 20.347 -2.161 -17.322 1.00 80.06 84 GLN A CA 1
ATOM 627 C C . GLN A 1 84 ? 19.567 -0.835 -17.395 1.00 80.06 84 GLN A C 1
ATOM 629 O O . GLN A 1 84 ? 19.904 0.070 -18.159 1.00 80.06 84 GLN A O 1
ATOM 634 N N . GLY A 1 85 ? 18.490 -0.725 -16.613 1.00 76.06 85 GLY A N 1
ATOM 635 C CA . GLY A 1 85 ? 17.638 0.468 -16.571 1.00 76.06 85 GLY A CA 1
ATOM 636 C C . GLY A 1 85 ? 16.544 0.524 -17.642 1.00 76.06 85 GLY A C 1
ATOM 637 O O . GLY A 1 85 ? 15.834 1.526 -17.723 1.00 76.06 85 GLY A O 1
ATOM 638 N N . LYS A 1 86 ? 16.367 -0.529 -18.452 1.00 85.56 86 LYS A N 1
ATOM 639 C CA . LYS A 1 86 ? 15.151 -0.686 -19.260 1.00 85.56 86 LYS A CA 1
ATOM 640 C C . LYS A 1 86 ? 13.966 -1.018 -18.351 1.00 85.56 86 LYS A C 1
ATOM 642 O O . LYS A 1 86 ? 14.127 -1.836 -17.447 1.00 85.56 86 LYS A O 1
ATOM 647 N N . PRO A 1 87 ? 12.787 -0.431 -18.608 1.00 87.38 87 PRO A N 1
ATOM 648 C CA . PRO A 1 87 ? 11.609 -0.734 -17.819 1.00 87.38 87 PRO A CA 1
ATOM 649 C C . PRO A 1 87 ? 11.191 -2.197 -18.014 1.00 87.38 87 PRO A C 1
ATOM 651 O O . PRO A 1 87 ? 11.108 -2.681 -19.147 1.00 87.38 87 PRO A O 1
ATOM 654 N N . LEU A 1 88 ? 10.919 -2.883 -16.905 1.00 91.75 88 LEU A N 1
ATOM 655 C CA . LEU A 1 88 ? 10.332 -4.221 -16.874 1.00 91.75 88 LEU A CA 1
ATOM 656 C C . LEU A 1 88 ? 8.840 -4.191 -17.188 1.00 91.75 88 LEU A C 1
ATOM 658 O O . LEU A 1 88 ? 8.303 -5.136 -17.768 1.00 91.75 88 LEU A O 1
ATOM 662 N N . PHE A 1 89 ? 8.173 -3.106 -16.799 1.00 92.75 89 PHE A N 1
ATOM 663 C CA . PHE A 1 89 ? 6.746 -2.930 -17.007 1.00 92.75 89 PHE A CA 1
ATOM 664 C C . PHE A 1 89 ? 6.485 -1.896 -18.100 1.00 92.75 89 PHE A C 1
ATOM 666 O O . PHE A 1 89 ? 7.066 -0.813 -18.144 1.00 92.75 89 PHE A O 1
ATOM 673 N N . SER A 1 90 ? 5.563 -2.224 -19.002 1.00 92.56 90 SER A N 1
ATOM 674 C CA . SER A 1 90 ? 4.997 -1.251 -19.935 1.00 92.56 90 SER A CA 1
ATOM 675 C C . SER A 1 90 ? 4.270 -0.135 -19.181 1.00 92.56 90 SER A C 1
ATOM 677 O O . SER A 1 90 ? 3.789 -0.333 -18.067 1.00 92.56 90 SER A O 1
ATOM 679 N N . ILE A 1 91 ? 4.085 1.016 -19.831 1.00 93.12 91 ILE A N 1
ATOM 680 C CA . ILE A 1 91 ? 3.353 2.161 -19.259 1.00 93.12 91 ILE A CA 1
ATOM 681 C C . ILE A 1 91 ? 1.965 1.740 -18.752 1.00 93.12 91 ILE A C 1
ATOM 683 O O . ILE A 1 91 ? 1.555 2.135 -17.663 1.00 93.12 91 ILE A O 1
ATOM 687 N N . TYR A 1 92 ? 1.265 0.893 -19.512 1.00 93.19 92 TYR A N 1
ATOM 688 C CA . TYR A 1 92 ? -0.034 0.359 -19.110 1.00 93.19 92 TYR A CA 1
ATOM 689 C C . TYR A 1 92 ? 0.061 -0.471 -17.821 1.00 93.19 92 TYR A C 1
ATOM 691 O O . TYR A 1 92 ? -0.733 -0.276 -16.908 1.00 93.19 92 TYR A O 1
ATOM 699 N N . GLN A 1 93 ? 1.053 -1.358 -17.707 1.00 94.62 93 GLN A N 1
ATOM 700 C CA . GLN A 1 93 ? 1.266 -2.160 -16.497 1.00 94.62 93 GLN A CA 1
ATOM 701 C C . GLN A 1 93 ? 1.660 -1.291 -15.296 1.00 94.62 93 GLN A C 1
ATOM 703 O O . GLN A 1 93 ? 1.174 -1.532 -14.197 1.00 94.62 93 GLN A O 1
ATOM 708 N N . THR A 1 94 ? 2.455 -0.238 -15.491 1.00 94.06 94 THR A N 1
ATOM 709 C CA . THR A 1 94 ? 2.784 0.720 -14.423 1.00 94.06 94 THR A CA 1
ATOM 710 C C . THR A 1 94 ? 1.548 1.478 -13.935 1.00 94.06 94 THR A C 1
ATOM 712 O O . THR A 1 94 ? 1.376 1.670 -12.734 1.00 94.06 94 THR A O 1
ATOM 715 N N . GLN A 1 95 ? 0.631 1.845 -14.835 1.00 93.38 95 GLN A N 1
ATOM 716 C CA . GLN A 1 95 ? -0.663 2.416 -14.444 1.00 93.38 95 GLN A CA 1
ATOM 717 C C . GLN A 1 95 ? -1.515 1.412 -13.662 1.00 93.38 95 GLN A C 1
ATOM 719 O O . GLN A 1 95 ? -2.143 1.783 -12.675 1.00 93.38 95 GLN A O 1
ATOM 724 N N . GLN A 1 96 ? -1.517 0.138 -14.066 1.00 94.88 96 GLN A N 1
ATOM 725 C CA . GLN A 1 96 ? -2.184 -0.919 -13.305 1.00 94.88 96 GLN A CA 1
ATOM 726 C C . GLN A 1 96 ? -1.567 -1.074 -11.902 1.00 94.88 96 GLN A C 1
ATOM 728 O O . GLN A 1 96 ? -2.300 -1.182 -10.925 1.00 94.88 96 GLN A O 1
ATOM 733 N N . LEU A 1 97 ? -0.238 -1.008 -11.765 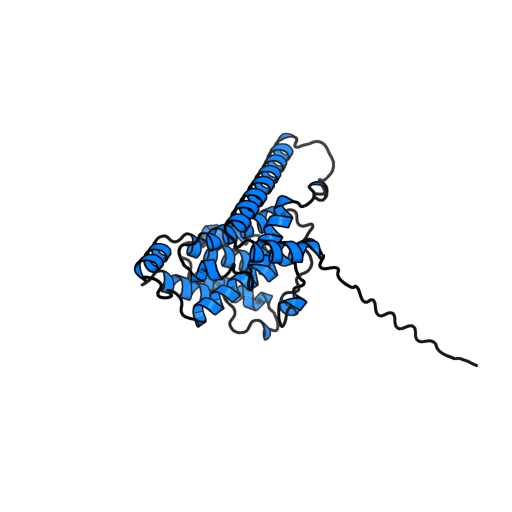1.00 96.06 97 LEU A N 1
ATOM 734 C CA . LEU A 1 97 ? 0.431 -1.060 -10.460 1.00 96.06 97 LEU A CA 1
ATOM 735 C C . LEU A 1 97 ? 0.007 0.106 -9.565 1.00 96.06 97 LEU A C 1
ATOM 737 O O . LEU A 1 97 ? -0.332 -0.107 -8.403 1.00 96.06 97 LEU A O 1
ATOM 741 N N . SER A 1 98 ? -0.046 1.316 -10.126 1.00 94.88 98 SER A N 1
ATOM 742 C CA . SER A 1 98 ? -0.546 2.495 -9.419 1.00 94.88 98 SER A CA 1
ATOM 743 C C . SER A 1 98 ? -1.985 2.298 -8.945 1.00 94.88 98 SER A C 1
ATOM 745 O O . SER A 1 98 ? -2.266 2.529 -7.775 1.00 94.88 98 SER A O 1
ATOM 747 N N . LYS A 1 99 ? -2.873 1.790 -9.810 1.00 93.06 99 LYS A N 1
ATOM 748 C CA . LYS A 1 99 ? -4.262 1.469 -9.442 1.00 93.06 99 LYS A CA 1
ATOM 749 C C . LYS A 1 99 ? -4.350 0.409 -8.344 1.00 93.06 99 LYS A C 1
ATOM 751 O O . LYS A 1 99 ? -5.208 0.479 -7.476 1.00 93.06 99 LYS A O 1
ATOM 756 N N . CYS A 1 100 ? -3.460 -0.580 -8.348 1.00 96.00 100 CYS A N 1
ATOM 757 C CA . CYS A 1 100 ? -3.421 -1.591 -7.293 1.00 96.00 100 CYS A CA 1
ATOM 758 C C . CYS A 1 100 ? -3.071 -0.985 -5.929 1.00 96.00 100 CYS A C 1
ATOM 760 O O . CYS A 1 100 ? -3.695 -1.338 -4.931 1.00 96.00 100 CYS A O 1
ATOM 762 N N . VAL A 1 101 ? -2.105 -0.062 -5.877 1.00 96.12 101 VAL A N 1
ATOM 763 C CA . VAL A 1 101 ? -1.773 0.659 -4.636 1.00 96.12 101 VAL A CA 1
ATOM 764 C C . VAL A 1 101 ? -2.892 1.625 -4.243 1.00 96.12 101 VAL A C 1
ATOM 766 O O . VAL A 1 101 ? -3.208 1.732 -3.063 1.00 96.12 101 VAL A O 1
ATOM 769 N N . GLU A 1 102 ? -3.549 2.260 -5.211 1.00 93.12 102 GLU A N 1
ATOM 770 C CA . GLU A 1 102 ? -4.722 3.109 -4.986 1.00 93.12 102 GLU A CA 1
ATOM 771 C C . GLU A 1 102 ? -5.844 2.348 -4.264 1.00 93.12 102 GLU A 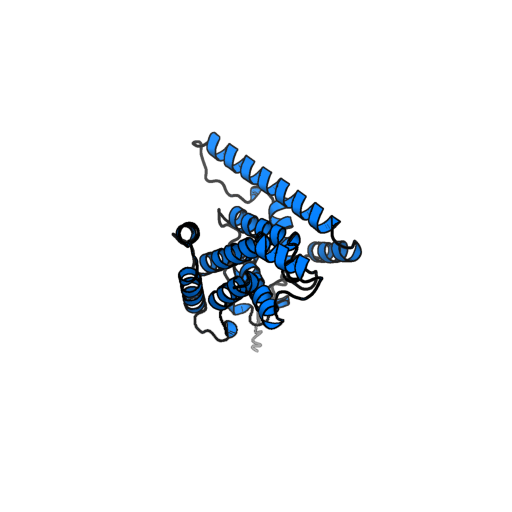C 1
ATOM 773 O O . GLU A 1 102 ? -6.340 2.835 -3.252 1.00 93.12 102 GLU A O 1
ATOM 778 N N . PHE A 1 103 ? -6.173 1.116 -4.680 1.00 93.50 103 PHE A N 1
ATOM 779 C CA . PHE A 1 103 ? -7.130 0.266 -3.953 1.00 93.50 103 PHE A CA 1
ATOM 780 C C . PHE A 1 103 ? -6.686 -0.023 -2.512 1.00 93.50 103 PHE A C 1
ATOM 782 O O . PHE A 1 103 ? -7.503 0.060 -1.595 1.00 93.50 103 PHE A O 1
ATOM 789 N N . VAL A 1 104 ? -5.397 -0.314 -2.290 1.00 95.88 104 VAL A N 1
ATOM 790 C CA . VAL A 1 104 ? -4.847 -0.525 -0.937 1.00 95.88 104 VAL A CA 1
ATOM 791 C C . VAL A 1 104 ? -5.003 0.730 -0.081 1.00 95.88 104 VAL A C 1
ATOM 793 O O . VAL A 1 104 ? -5.424 0.634 1.070 1.00 95.88 104 VAL A O 1
ATOM 796 N N . VAL A 1 105 ? -4.703 1.908 -0.628 1.00 94.06 105 VAL A N 1
ATOM 797 C CA . VAL A 1 105 ? -4.839 3.178 0.091 1.00 94.06 105 VAL A CA 1
ATOM 798 C C . VAL A 1 105 ? -6.307 3.467 0.402 1.00 94.06 105 VAL A C 1
ATOM 800 O O . VAL A 1 105 ? -6.659 3.706 1.555 1.00 94.06 105 VAL A O 1
ATOM 803 N N . CYS A 1 106 ? -7.183 3.380 -0.592 1.00 91.81 106 CYS A N 1
ATOM 804 C CA . CYS A 1 106 ? -8.590 3.744 -0.454 1.00 91.81 106 CYS A CA 1
ATOM 805 C C . CYS A 1 106 ? -9.367 2.828 0.479 1.00 91.81 106 CYS A C 1
ATOM 807 O O . CYS A 1 106 ? -10.145 3.299 1.301 1.00 91.81 106 CYS A O 1
ATOM 809 N N . LEU A 1 107 ? -9.175 1.519 0.332 1.00 92.06 107 LEU A N 1
ATOM 810 C CA . LEU A 1 107 ? -9.973 0.518 1.033 1.00 92.06 107 LEU A CA 1
ATOM 811 C C . LEU A 1 107 ? -9.280 0.019 2.309 1.00 92.06 107 LEU A C 1
ATOM 813 O O . LEU A 1 107 ? -9.952 -0.407 3.247 1.00 92.06 107 LEU A O 1
ATOM 817 N N . GLY A 1 108 ? -7.945 0.080 2.355 1.00 93.06 108 GLY A N 1
ATOM 818 C CA . GLY A 1 108 ? -7.122 -0.508 3.415 1.00 93.06 108 GLY A CA 1
ATOM 819 C C . GLY A 1 108 ? -6.378 0.485 4.307 1.00 93.06 108 GLY A C 1
ATOM 820 O O . GLY A 1 108 ? -5.999 0.116 5.414 1.00 93.06 108 GLY A O 1
ATOM 821 N N . VAL A 1 109 ? -6.168 1.732 3.876 1.00 94.12 109 VAL A N 1
ATOM 822 C CA . VAL A 1 109 ? -5.532 2.771 4.707 1.00 94.12 109 VAL A CA 1
ATOM 823 C C . VAL A 1 109 ? -6.578 3.756 5.199 1.00 94.12 109 VAL A C 1
ATOM 825 O O . VAL A 1 109 ? -6.768 3.924 6.401 1.00 94.12 109 VAL A O 1
ATOM 828 N N . TYR A 1 110 ? -7.290 4.385 4.271 1.00 92.00 110 TYR A N 1
ATOM 829 C CA . TYR A 1 110 ? -8.152 5.525 4.549 1.00 92.00 110 TYR A CA 1
ATOM 830 C C . TYR A 1 110 ? -9.273 5.281 5.572 1.00 92.00 110 TYR A C 1
ATOM 832 O O . TYR A 1 110 ? -9.506 6.156 6.408 1.00 92.00 110 TYR A O 1
ATOM 840 N N . PRO A 1 111 ? -9.948 4.114 5.584 1.00 91.75 111 PRO A N 1
ATOM 841 C CA . PRO A 1 111 ? -10.979 3.826 6.579 1.00 91.75 111 PRO A CA 1
ATOM 842 C C . PRO A 1 111 ? -10.407 3.724 7.996 1.00 91.75 111 PRO A C 1
ATOM 844 O O . PRO A 1 111 ? -11.128 3.907 8.968 1.00 91.75 111 PRO A O 1
ATOM 847 N N . PHE A 1 112 ? -9.114 3.437 8.123 1.00 92.31 112 PHE A N 1
ATOM 848 C CA . PHE A 1 112 ? -8.440 3.166 9.387 1.00 92.31 112 PHE A CA 1
ATOM 849 C C . PHE A 1 112 ? -7.650 4.360 9.928 1.00 92.31 112 PHE A C 1
ATOM 851 O O . PHE A 1 112 ? -7.272 4.359 11.099 1.00 92.31 112 PHE A O 1
ATOM 858 N N . LEU A 1 113 ? -7.377 5.375 9.107 1.00 90.62 113 LEU A N 1
ATOM 859 C CA . LEU A 1 113 ? -6.637 6.555 9.544 1.00 90.62 113 LEU A CA 1
ATOM 860 C C . LEU A 1 113 ? -7.497 7.463 10.419 1.00 90.62 113 LEU A C 1
ATOM 862 O O . LEU A 1 113 ? -8.657 7.727 10.111 1.00 90.62 113 LEU A O 1
ATOM 866 N N . SER A 1 114 ? -6.902 8.006 11.482 1.00 88.56 114 SER A N 1
ATOM 867 C CA . SER A 1 114 ? -7.545 9.049 12.278 1.00 88.56 114 SER A CA 1
ATOM 868 C C . SER A 1 114 ? -7.735 10.336 11.458 1.00 88.56 114 SER A C 1
ATOM 870 O O . SER A 1 114 ? -6.938 10.629 10.557 1.00 88.56 114 SER A O 1
ATOM 872 N N . PRO A 1 115 ? -8.760 11.158 11.756 1.00 83.50 115 PRO A N 1
ATOM 873 C CA . PRO A 1 115 ? -9.014 12.377 11.004 1.00 83.50 115 PRO A CA 1
ATOM 874 C C . PRO A 1 115 ? -7.823 13.329 11.132 1.00 83.50 115 PRO A C 1
ATOM 876 O O . PRO A 1 115 ? -7.273 13.507 12.218 1.00 83.50 115 PRO A O 1
ATOM 879 N N . GLY A 1 116 ? -7.426 13.948 10.020 1.00 81.75 116 GLY A N 1
ATOM 880 C CA . GLY A 1 116 ? -6.292 14.873 9.976 1.00 81.75 116 GLY A CA 1
ATOM 881 C C . GLY A 1 116 ? -4.920 14.212 9.809 1.00 81.75 116 GLY A C 1
ATOM 882 O O . GLY A 1 116 ? -3.949 14.933 9.592 1.00 81.75 116 GLY A O 1
ATOM 883 N N . VAL A 1 117 ? -4.825 12.876 9.846 1.00 85.75 117 VAL A N 1
ATOM 884 C CA . VAL A 1 117 ? -3.556 12.153 9.643 1.00 85.75 117 VAL A CA 1
ATOM 885 C C . VAL A 1 117 ? -3.166 12.058 8.173 1.00 85.75 117 VAL A C 1
ATOM 887 O O . VAL A 1 117 ? -1.996 11.871 7.892 1.00 85.75 117 VAL A O 1
ATOM 890 N N . SER A 1 118 ? -4.091 12.221 7.228 1.00 86.75 118 SER A N 1
ATOM 891 C CA . SER A 1 118 ? -3.780 12.306 5.795 1.00 86.75 118 SER A CA 1
ATOM 892 C C . SER A 1 118 ? -4.727 13.256 5.063 1.00 86.75 118 SER A C 1
ATOM 894 O O . SER A 1 118 ? -5.728 13.706 5.628 1.00 86.75 118 SER A O 1
ATOM 896 N N . ALA A 1 119 ? -4.384 13.574 3.813 1.00 83.50 119 ALA A N 1
ATOM 897 C CA . ALA A 1 119 ? -5.205 14.408 2.950 1.00 83.50 119 ALA A CA 1
ATOM 898 C C . ALA A 1 119 ? -6.507 13.679 2.548 1.00 83.50 119 ALA A C 1
ATOM 900 O O . ALA A 1 119 ? -6.404 12.548 2.050 1.00 83.50 119 ALA A O 1
ATOM 901 N N . PRO A 1 120 ? -7.681 14.338 2.681 1.00 83.19 120 PRO A N 1
ATOM 902 C CA . PRO A 1 120 ? -8.991 13.833 2.257 1.00 83.19 120 PRO A CA 1
ATOM 903 C C . PRO A 1 120 ? -8.981 13.172 0.876 1.00 83.19 120 PRO A C 1
ATOM 905 O O . PRO A 1 120 ? -8.322 13.678 -0.036 1.00 83.19 120 PRO A O 1
ATOM 908 N N . LEU A 1 121 ? -9.710 12.057 0.712 1.00 83.56 121 LEU A N 1
ATOM 909 C CA . LEU A 1 121 ? -9.799 11.357 -0.579 1.00 83.56 121 LEU A CA 1
ATOM 910 C C . LEU A 1 121 ? -10.352 12.292 -1.660 1.00 83.56 121 LEU A C 1
ATOM 912 O O . LEU A 1 121 ? -9.823 12.312 -2.768 1.00 83.56 121 LEU A O 1
ATOM 916 N N . GLU A 1 122 ? -11.316 13.152 -1.317 1.00 84.44 122 GLU A N 1
ATOM 917 C CA . GLU A 1 122 ? -11.889 14.135 -2.241 1.00 84.44 122 GLU A CA 1
ATOM 918 C C . GLU A 1 122 ? -10.876 15.159 -2.778 1.00 84.44 122 GLU A C 1
ATOM 920 O O . GLU A 1 122 ? -11.114 15.783 -3.809 1.00 84.44 122 GLU A O 1
ATOM 925 N N . MET A 1 123 ? -9.738 15.348 -2.100 1.00 80.62 123 MET A N 1
ATOM 926 C CA . MET A 1 123 ? -8.680 16.261 -2.546 1.00 80.62 123 MET A CA 1
ATOM 927 C C . MET A 1 123 ? -7.674 15.597 -3.488 1.00 80.62 123 MET A C 1
ATOM 929 O O . MET A 1 123 ? -6.830 16.290 -4.056 1.00 80.62 123 MET A O 1
ATOM 933 N N . ARG A 1 124 ? -7.708 14.267 -3.617 1.00 76.38 124 ARG A N 1
ATOM 934 C CA . ARG A 1 124 ? -6.673 13.499 -4.325 1.00 76.38 124 ARG A CA 1
ATOM 935 C C . ARG A 1 124 ? -7.217 12.550 -5.378 1.00 76.38 124 ARG A C 1
ATOM 937 O O . ARG A 1 124 ? -6.434 12.082 -6.199 1.00 76.38 124 ARG A O 1
ATOM 944 N N . MET A 1 125 ? -8.516 12.264 -5.354 1.00 77.75 125 MET A N 1
ATOM 945 C CA . MET A 1 125 ? -9.127 11.254 -6.206 1.00 77.75 125 MET A CA 1
ATOM 946 C C . MET A 1 125 ? -10.424 11.730 -6.841 1.00 77.75 125 MET A C 1
ATOM 948 O O . MET A 1 125 ? -11.303 12.292 -6.187 1.00 77.75 125 MET A O 1
ATOM 952 N N . GLU A 1 126 ? -10.544 11.440 -8.132 1.00 76.38 126 GLU A N 1
ATOM 953 C CA . GLU A 1 126 ? -11.807 11.511 -8.854 1.00 76.38 126 GLU A CA 1
ATOM 954 C C . GLU A 1 126 ? -12.693 10.325 -8.438 1.00 76.38 126 GLU A C 1
ATOM 956 O O . GLU A 1 126 ? -12.192 9.254 -8.099 1.00 76.38 126 GLU A O 1
ATOM 961 N N . HIS A 1 127 ? -14.015 10.516 -8.427 1.00 78.75 127 HIS A N 1
ATOM 962 C CA . HIS A 1 127 ? -14.991 9.481 -8.053 1.00 78.75 127 HIS A CA 1
ATOM 963 C C . HIS A 1 127 ? -14.778 8.861 -6.654 1.00 78.75 127 HIS A C 1
ATOM 965 O O . HIS A 1 127 ? -15.121 7.696 -6.423 1.00 78.75 127 HIS A O 1
ATOM 971 N N . TRP A 1 128 ? -14.198 9.624 -5.718 1.00 81.56 128 TRP A N 1
ATOM 972 C CA . TRP A 1 128 ? -13.876 9.185 -4.353 1.00 81.56 128 TRP A CA 1
ATOM 973 C C . TRP A 1 128 ? -15.088 8.610 -3.605 1.00 81.56 128 TRP A C 1
ATOM 975 O O . TRP A 1 128 ? -14.924 7.757 -2.736 1.00 81.56 128 TRP A O 1
ATOM 985 N N . GLU A 1 129 ? -16.307 9.022 -3.961 1.00 81.25 129 GLU A N 1
ATOM 986 C CA . GLU A 1 129 ? -17.558 8.500 -3.412 1.00 81.25 129 GLU A CA 1
ATOM 987 C C . GLU A 1 129 ? -17.706 6.979 -3.571 1.00 81.25 129 GLU A C 1
ATOM 989 O O . GLU A 1 129 ? -18.271 6.323 -2.698 1.00 81.25 129 GLU A O 1
ATOM 994 N N . ASN A 1 130 ? -17.130 6.392 -4.626 1.00 75.50 130 ASN A N 1
ATOM 995 C CA . ASN A 1 130 ? -17.136 4.943 -4.856 1.00 75.50 130 ASN A CA 1
ATOM 996 C C . ASN A 1 130 ? -16.183 4.186 -3.915 1.00 75.50 130 ASN A C 1
ATOM 998 O O . ASN A 1 130 ? -16.242 2.960 -3.815 1.00 75.50 130 ASN A O 1
ATOM 1002 N N . PHE A 1 131 ? -15.306 4.922 -3.236 1.00 76.25 131 PHE A N 1
ATOM 1003 C CA . PHE A 1 131 ? -14.299 4.433 -2.300 1.00 76.25 131 PHE A CA 1
ATOM 1004 C C . PHE A 1 131 ? -14.555 4.908 -0.863 1.00 76.25 131 PHE A C 1
ATOM 1006 O O . PHE A 1 131 ? -13.789 4.578 0.044 1.00 76.25 131 PHE A O 1
ATOM 1013 N N . ALA A 1 132 ? -15.626 5.676 -0.641 1.00 73.75 132 ALA A N 1
ATOM 1014 C CA . ALA A 1 132 ? -15.989 6.250 0.645 1.00 73.75 132 ALA A CA 1
ATOM 1015 C C . ALA A 1 132 ? -16.583 5.182 1.575 1.00 73.75 132 ALA A C 1
ATOM 1017 O O . ALA A 1 132 ? -17.790 5.125 1.817 1.00 73.75 132 ALA A O 1
ATOM 1018 N N . LEU A 1 133 ? -15.721 4.313 2.099 1.00 79.81 133 LEU A N 1
ATOM 1019 C CA . LEU A 1 133 ? -16.093 3.391 3.163 1.00 79.81 133 LEU A CA 1
ATOM 1020 C C . LEU A 1 133 ? -16.312 4.156 4.482 1.00 79.81 133 LEU A C 1
ATOM 1022 O O . LEU A 1 133 ? -15.655 5.178 4.723 1.00 79.81 133 LEU A O 1
ATOM 1026 N N . PRO A 1 134 ? -17.200 3.662 5.366 1.00 81.88 134 PRO A N 1
ATOM 1027 C CA . PRO A 1 134 ? -17.302 4.171 6.727 1.00 81.88 134 PRO A CA 1
ATOM 1028 C C . PRO A 1 134 ? -15.937 4.182 7.421 1.00 81.88 134 PRO A C 1
ATOM 1030 O O . PRO A 1 134 ? -15.085 3.333 7.163 1.00 81.88 134 PRO A O 1
ATOM 1033 N N . GLN A 1 135 ? -15.729 5.142 8.320 1.00 84.94 135 GLN A N 1
ATOM 1034 C CA . GLN A 1 135 ? -14.527 5.172 9.149 1.00 84.94 135 GLN A CA 1
ATOM 1035 C C . GLN A 1 135 ? -14.560 4.003 10.147 1.00 84.94 135 GLN A C 1
ATOM 1037 O O . GLN A 1 135 ? -15.546 3.808 10.852 1.00 84.94 135 GLN A O 1
ATOM 1042 N N . ARG A 1 136 ? -13.465 3.243 10.190 1.00 87.62 136 ARG A N 1
ATOM 1043 C CA . ARG A 1 136 ? -13.239 1.991 10.933 1.00 87.62 136 ARG A CA 1
ATOM 1044 C C . ARG A 1 136 ? -12.088 2.134 11.940 1.00 87.62 136 ARG A C 1
ATOM 1046 O O . ARG A 1 136 ? -11.333 1.205 12.204 1.00 87.62 136 ARG A O 1
ATOM 1053 N N . GLN A 1 137 ? -11.921 3.334 12.497 1.00 83.31 137 GLN A N 1
ATOM 1054 C CA . GLN A 1 137 ? -10.797 3.679 13.381 1.00 83.31 137 GLN A CA 1
ATOM 1055 C C . GLN A 1 137 ? -10.811 2.929 14.720 1.00 83.31 137 GLN A C 1
ATOM 1057 O O . GLN A 1 137 ? -9.757 2.789 15.345 1.00 83.31 137 GLN A O 1
ATOM 1062 N N . ASP A 1 138 ? -11.985 2.456 15.133 1.00 84.69 138 ASP A N 1
ATOM 1063 C CA . ASP A 1 138 ? -12.200 1.728 16.384 1.00 84.69 138 ASP A CA 1
ATOM 1064 C C . ASP A 1 138 ? -12.150 0.200 16.193 1.00 84.69 138 ASP A C 1
ATOM 1066 O O . ASP A 1 138 ? -12.384 -0.547 17.142 1.00 84.69 138 ASP A O 1
ATOM 1070 N N . GLU A 1 139 ? -11.851 -0.293 14.980 1.00 86.31 139 GLU A N 1
ATOM 1071 C CA . GLU A 1 139 ? -11.709 -1.734 14.758 1.00 86.31 139 GLU A CA 1
ATOM 1072 C C . GLU A 1 139 ? -10.495 -2.299 15.517 1.00 86.31 139 GLU A C 1
ATOM 1074 O O . GLU A 1 139 ? -9.393 -1.738 15.442 1.00 86.31 139 GLU A O 1
ATOM 1079 N N . PRO A 1 140 ? -10.654 -3.442 16.213 1.00 83.62 140 PRO A N 1
ATOM 1080 C CA . PRO A 1 140 ? -9.598 -4.015 17.048 1.00 83.62 140 PRO A CA 1
ATOM 1081 C C . PRO A 1 140 ? -8.379 -4.472 16.232 1.00 83.62 140 PRO A C 1
ATOM 1083 O O . PRO A 1 140 ? -7.252 -4.459 16.723 1.00 83.62 140 PRO A O 1
ATOM 1086 N N . ASP A 1 141 ? -8.576 -4.837 14.966 1.00 87.81 141 ASP A N 1
ATOM 1087 C CA . ASP A 1 141 ? -7.527 -5.312 14.062 1.00 87.81 141 ASP A CA 1
ATOM 1088 C C . ASP A 1 141 ? -6.885 -4.193 13.219 1.00 87.81 141 ASP A C 1
ATOM 1090 O O . ASP A 1 141 ? -5.921 -4.453 12.488 1.00 87.81 141 ASP A O 1
ATOM 1094 N N . LYS A 1 142 ? -7.336 -2.934 13.367 1.00 91.19 142 LYS A N 1
ATOM 1095 C CA . LYS A 1 142 ? -6.817 -1.749 12.661 1.00 91.19 142 LYS A CA 1
ATOM 1096 C C . LYS A 1 142 ? -5.296 -1.733 12.604 1.00 91.19 142 LYS A C 1
ATOM 1098 O O . LYS A 1 142 ? -4.685 -1.574 11.547 1.00 91.19 142 LYS A O 1
ATOM 1103 N N . ARG A 1 143 ? -4.665 -1.876 13.770 1.00 92.25 143 ARG A N 1
ATOM 1104 C CA . ARG A 1 143 ? -3.213 -1.758 13.907 1.00 92.25 143 ARG A CA 1
ATOM 1105 C C . ARG A 1 143 ? -2.487 -2.875 13.159 1.00 92.25 143 ARG A C 1
ATOM 1107 O O . ARG A 1 143 ? -1.467 -2.625 12.521 1.00 92.25 143 ARG A O 1
ATOM 1114 N N . GLN A 1 144 ? -3.036 -4.089 13.191 1.00 92.06 144 GLN A N 1
ATOM 1115 C CA . GLN A 1 144 ? -2.510 -5.226 12.441 1.00 92.06 144 GLN A CA 1
ATOM 1116 C C . GLN A 1 144 ? -2.658 -5.008 10.929 1.00 92.06 144 GLN A C 1
ATOM 1118 O O . GLN A 1 144 ? -1.697 -5.242 10.194 1.00 92.06 144 GLN A O 1
ATOM 1123 N N . LYS A 1 145 ? -3.819 -4.526 10.463 1.00 93.75 145 LYS A N 1
ATOM 1124 C CA . LYS A 1 145 ? -4.073 -4.193 9.050 1.00 93.75 145 LYS A CA 1
ATOM 1125 C C . LYS A 1 145 ? -3.097 -3.124 8.544 1.00 93.75 145 LYS A C 1
ATOM 1127 O O . LYS A 1 145 ? -2.378 -3.359 7.573 1.00 93.75 145 LYS A O 1
ATOM 1132 N N . LEU A 1 146 ? -2.975 -2.006 9.262 1.00 96.06 146 LEU A N 1
ATOM 1133 C CA . LEU A 1 146 ? -2.038 -0.928 8.929 1.00 96.06 146 LEU A CA 1
ATOM 1134 C C . LEU A 1 146 ? -0.575 -1.393 8.967 1.00 96.06 146 LEU A C 1
ATOM 1136 O O . LEU A 1 146 ? 0.209 -1.009 8.104 1.00 96.06 146 LEU A O 1
ATOM 1140 N N . SER A 1 147 ? -0.197 -2.254 9.918 1.00 95.75 147 SER A N 1
ATOM 1141 C CA . SER A 1 147 ? 1.159 -2.816 9.992 1.00 95.75 147 SER A CA 1
ATOM 1142 C C . SER A 1 147 ? 1.489 -3.700 8.783 1.00 95.75 147 SER A C 1
ATOM 1144 O O . SER A 1 147 ? 2.590 -3.596 8.243 1.00 95.75 147 SER A O 1
ATOM 1146 N N . LYS A 1 148 ? 0.540 -4.514 8.296 1.00 96.06 148 LYS A N 1
ATOM 1147 C CA . LYS A 1 148 ? 0.719 -5.291 7.056 1.00 96.06 148 LYS A CA 1
ATOM 1148 C C . LYS A 1 148 ? 0.937 -4.377 5.846 1.00 96.06 148 LYS A C 1
ATOM 1150 O O . LYS A 1 148 ? 1.836 -4.633 5.047 1.00 96.06 148 LYS A O 1
ATOM 1155 N N . ILE A 1 149 ? 0.164 -3.296 5.740 1.00 97.88 149 ILE A N 1
ATOM 1156 C CA . ILE A 1 149 ? 0.309 -2.309 4.659 1.00 97.88 149 ILE A CA 1
ATOM 1157 C C . ILE A 1 149 ? 1.665 -1.600 4.747 1.00 97.88 149 ILE A C 1
ATOM 1159 O O . ILE A 1 149 ? 2.368 -1.512 3.742 1.00 97.88 149 ILE A O 1
ATOM 1163 N N . ALA A 1 150 ? 2.075 -1.167 5.944 1.00 97.88 150 ALA A N 1
ATOM 1164 C CA . ALA A 1 150 ? 3.374 -0.536 6.169 1.00 97.88 150 ALA A CA 1
ATOM 1165 C C . ALA A 1 150 ? 4.534 -1.437 5.723 1.00 97.88 150 ALA A C 1
ATOM 1167 O O . ALA A 1 150 ? 5.445 -0.972 5.044 1.00 97.88 150 ALA A O 1
ATOM 1168 N N . ASN A 1 151 ? 4.473 -2.733 6.042 1.00 97.31 151 ASN A N 1
ATOM 1169 C CA . ASN A 1 151 ? 5.493 -3.702 5.641 1.00 97.31 151 ASN A CA 1
ATOM 1170 C C . ASN A 1 151 ? 5.515 -3.929 4.124 1.00 97.31 151 ASN A C 1
ATOM 1172 O O . ASN A 1 151 ? 6.590 -3.994 3.527 1.00 97.31 151 ASN A O 1
ATOM 1176 N N . CYS A 1 152 ? 4.346 -3.988 3.480 1.00 97.94 152 CYS A N 1
ATOM 1177 C CA . CYS A 1 152 ? 4.257 -4.054 2.022 1.00 97.94 152 CYS A CA 1
ATOM 1178 C C . CYS A 1 152 ? 4.873 -2.805 1.369 1.00 97.94 152 CYS A C 1
ATOM 1180 O O . CYS A 1 152 ? 5.649 -2.920 0.422 1.00 97.94 152 CYS A O 1
ATOM 1182 N N . PHE A 1 153 ? 4.572 -1.609 1.880 1.00 98.25 153 PHE A N 1
ATOM 1183 C CA . PHE A 1 153 ? 5.140 -0.360 1.366 1.00 98.25 153 PHE A CA 1
ATOM 1184 C C . PHE A 1 153 ? 6.651 -0.276 1.622 1.00 98.25 153 PHE A C 1
ATOM 1186 O O . PHE A 1 153 ? 7.399 0.119 0.732 1.00 98.25 153 PHE A O 1
ATOM 1193 N N . ALA A 1 154 ? 7.134 -0.740 2.776 1.00 97.56 154 ALA A N 1
ATOM 1194 C CA . ALA A 1 154 ? 8.565 -0.866 3.040 1.00 97.56 154 ALA A CA 1
ATOM 1195 C C . ALA A 1 154 ? 9.257 -1.777 2.011 1.00 97.56 154 ALA A C 1
ATOM 1197 O O . ALA A 1 154 ? 10.312 -1.420 1.484 1.00 97.56 154 ALA A O 1
ATOM 1198 N N . ALA A 1 155 ? 8.649 -2.920 1.675 1.00 96.94 155 ALA A N 1
ATOM 1199 C CA . ALA A 1 155 ? 9.172 -3.829 0.660 1.00 96.94 155 ALA A CA 1
ATOM 1200 C C . ALA A 1 155 ? 9.191 -3.187 -0.739 1.00 96.94 155 ALA A C 1
ATOM 1202 O O . ALA A 1 155 ? 10.181 -3.318 -1.457 1.00 96.94 155 ALA A O 1
ATOM 1203 N N . LEU A 1 156 ? 8.139 -2.451 -1.119 1.00 97.19 156 LEU A N 1
ATOM 1204 C CA . LEU A 1 156 ? 8.096 -1.708 -2.386 1.00 97.19 156 LEU A CA 1
ATOM 1205 C C . LEU A 1 156 ? 9.191 -0.634 -2.453 1.00 97.19 156 LEU A C 1
ATOM 1207 O O . LEU A 1 156 ? 9.880 -0.528 -3.467 1.00 97.19 156 LEU A O 1
ATOM 1211 N N . TRP A 1 157 ? 9.393 0.122 -1.368 1.00 96.31 157 TRP A N 1
ATOM 1212 C CA . TRP A 1 157 ? 10.431 1.155 -1.275 1.00 96.31 157 TRP A CA 1
ATOM 1213 C C . TRP A 1 157 ? 11.835 0.573 -1.469 1.00 96.31 157 TRP A C 1
ATOM 1215 O O . TRP A 1 157 ? 12.652 1.131 -2.202 1.00 96.31 157 TRP A O 1
ATOM 1225 N N . GLN A 1 158 ? 12.094 -0.586 -0.862 1.00 94.25 158 GLN A N 1
ATOM 1226 C CA . GLN A 1 158 ? 13.386 -1.270 -0.944 1.00 94.25 158 GLN A CA 1
ATOM 1227 C C . GLN A 1 158 ? 13.537 -2.164 -2.182 1.00 94.25 158 GLN A C 1
ATOM 1229 O O . GLN A 1 158 ? 14.597 -2.758 -2.388 1.00 94.25 158 GLN A O 1
ATOM 1234 N N . SER A 1 159 ? 12.512 -2.261 -3.033 1.00 93.50 159 SER A N 1
ATOM 1235 C CA . SER A 1 159 ? 12.560 -3.126 -4.209 1.00 93.50 159 SER A CA 1
ATOM 1236 C C . SER A 1 159 ? 13.655 -2.672 -5.184 1.00 93.50 159 SER A C 1
ATOM 1238 O O . SER A 1 159 ? 13.784 -1.469 -5.449 1.00 93.50 159 SER A O 1
ATOM 1240 N N . PRO A 1 160 ? 14.434 -3.600 -5.774 1.00 90.25 160 PRO A N 1
ATOM 1241 C CA . PRO A 1 160 ? 15.400 -3.272 -6.825 1.00 90.25 160 PRO A CA 1
ATOM 1242 C C . PRO A 1 160 ? 14.728 -2.798 -8.122 1.00 90.25 160 PRO A C 1
ATOM 1244 O O . PRO A 1 160 ? 15.390 -2.179 -8.950 1.00 90.25 160 PRO A O 1
ATOM 1247 N N . THR A 1 161 ? 13.425 -3.051 -8.286 1.00 92.06 161 THR A N 1
ATOM 1248 C CA . THR A 1 161 ? 12.658 -2.677 -9.478 1.00 92.06 161 THR A CA 1
ATOM 1249 C C . THR A 1 161 ? 12.239 -1.200 -9.412 1.00 92.06 161 THR A C 1
ATOM 1251 O O . THR A 1 161 ? 11.441 -0.841 -8.536 1.00 92.06 161 THR A O 1
ATOM 1254 N N . PRO A 1 162 ? 12.723 -0.328 -10.320 1.00 91.12 162 PRO A N 1
ATOM 1255 C CA . PRO A 1 162 ? 12.444 1.108 -10.275 1.00 91.12 162 PRO A CA 1
ATOM 1256 C C . PRO A 1 162 ? 10.957 1.458 -10.341 1.00 91.12 162 PRO A C 1
ATOM 1258 O O . PRO A 1 162 ? 10.524 2.393 -9.676 1.00 91.12 162 PRO A O 1
ATOM 1261 N N . GLU A 1 163 ? 10.162 0.712 -11.104 1.00 93.44 163 GLU A N 1
ATOM 1262 C CA . GLU A 1 163 ? 8.727 0.951 -11.256 1.00 93.44 163 GLU A CA 1
ATOM 1263 C C . GLU A 1 163 ? 7.956 0.671 -9.966 1.00 93.44 163 GLU A C 1
ATOM 1265 O O . GLU A 1 163 ? 7.025 1.407 -9.658 1.00 93.44 163 GLU A O 1
ATOM 1270 N N . LEU A 1 164 ? 8.368 -0.338 -9.187 1.00 95.31 164 LEU A N 1
ATOM 1271 C CA . LEU A 1 164 ? 7.762 -0.644 -7.887 1.00 95.31 164 LEU A CA 1
ATOM 1272 C C . LEU A 1 164 ? 8.118 0.420 -6.850 1.00 95.31 164 LEU A C 1
ATOM 1274 O O . LEU A 1 164 ? 7.239 0.916 -6.147 1.00 95.31 164 LEU A O 1
ATOM 1278 N N . ARG A 1 165 ? 9.388 0.838 -6.808 1.00 94.00 165 ARG A N 1
ATOM 1279 C CA . ARG A 1 165 ? 9.826 1.946 -5.948 1.00 94.00 165 ARG A CA 1
ATOM 1280 C C . ARG A 1 165 ? 9.161 3.266 -6.339 1.00 94.00 165 ARG A C 1
ATOM 1282 O O . ARG A 1 165 ? 8.805 4.065 -5.477 1.00 94.00 165 ARG A O 1
ATOM 1289 N N . GLY A 1 166 ? 8.960 3.473 -7.640 1.00 94.38 166 GLY A N 1
ATOM 1290 C CA . GLY A 1 166 ? 8.327 4.652 -8.224 1.00 94.38 166 GLY A CA 1
ATOM 1291 C C . GLY A 1 166 ? 6.905 4.907 -7.722 1.00 94.38 166 GLY A C 1
ATOM 1292 O O . GLY A 1 166 ? 6.485 6.064 -7.686 1.00 94.38 166 GLY A O 1
ATOM 1293 N N . LEU A 1 167 ? 6.197 3.867 -7.263 1.00 96.12 167 LEU A N 1
ATOM 1294 C CA . LEU A 1 167 ? 4.862 3.978 -6.659 1.00 96.12 167 LEU A CA 1
ATOM 1295 C C . LEU A 1 167 ? 4.876 4.830 -5.378 1.00 96.12 167 LEU A C 1
ATOM 1297 O O . LEU A 1 167 ? 3.910 5.527 -5.084 1.00 96.12 167 LEU A O 1
ATOM 1301 N N . LEU A 1 168 ? 5.988 4.829 -4.640 1.00 95.25 168 LEU A N 1
ATOM 1302 C CA . LEU A 1 168 ? 6.158 5.564 -3.382 1.00 95.25 168 LEU A CA 1
ATOM 1303 C C . LEU A 1 168 ? 6.923 6.875 -3.588 1.00 95.25 168 LEU A C 1
ATOM 1305 O O . LEU A 1 168 ? 7.757 7.274 -2.778 1.00 95.25 168 LEU A O 1
ATOM 1309 N N . THR A 1 169 ? 6.653 7.558 -4.698 1.00 92.00 169 THR A N 1
ATOM 1310 C CA . THR A 1 169 ? 7.200 8.891 -4.958 1.00 92.00 169 THR A CA 1
ATOM 1311 C C . THR A 1 169 ? 6.327 9.987 -4.338 1.00 92.00 169 THR A C 1
ATOM 1313 O O . THR A 1 169 ? 5.141 9.770 -4.083 1.00 92.00 169 THR A O 1
ATOM 1316 N N . PRO A 1 170 ? 6.877 11.197 -4.116 1.00 85.56 170 PRO A N 1
ATOM 1317 C CA . PRO A 1 170 ? 6.179 12.281 -3.417 1.00 85.56 170 PRO A CA 1
ATOM 1318 C C . PRO A 1 170 ? 4.884 12.781 -4.071 1.00 85.56 170 PRO A C 1
ATOM 1320 O O . PRO A 1 170 ? 4.124 13.499 -3.439 1.00 85.56 170 PRO A O 1
ATOM 1323 N N . ASN A 1 171 ? 4.647 12.453 -5.342 1.00 85.31 171 ASN A N 1
ATOM 1324 C CA . ASN A 1 171 ? 3.434 12.849 -6.066 1.00 85.31 171 ASN A CA 1
ATOM 1325 C C . ASN A 1 171 ? 2.422 11.696 -6.194 1.00 85.31 171 ASN A C 1
ATOM 1327 O O . ASN A 1 171 ? 1.413 11.854 -6.872 1.00 85.31 171 ASN A O 1
ATOM 1331 N N . LEU A 1 172 ? 2.725 10.540 -5.599 1.00 91.31 172 LEU A N 1
ATOM 1332 C CA . LEU A 1 172 ? 1.880 9.350 -5.571 1.00 91.31 172 LEU A CA 1
ATOM 1333 C C . LEU A 1 172 ? 1.619 8.976 -4.103 1.00 91.31 172 LEU A C 1
ATOM 1335 O O . LEU A 1 172 ? 1.120 9.798 -3.339 1.00 91.31 172 LEU A O 1
ATOM 1339 N N . PHE A 1 173 ? 1.988 7.766 -3.682 1.00 93.81 173 PHE A N 1
ATOM 1340 C CA . PHE A 1 173 ? 1.549 7.186 -2.409 1.00 93.81 173 PHE A CA 1
ATOM 1341 C C . PHE A 1 173 ? 2.544 7.370 -1.253 1.00 93.81 173 PHE A C 1
ATOM 1343 O O . PHE A 1 173 ? 2.386 6.766 -0.192 1.00 93.81 173 PHE A O 1
ATOM 1350 N N . LEU A 1 174 ? 3.582 8.202 -1.422 1.00 94.25 174 LEU A N 1
ATOM 1351 C CA . LEU A 1 174 ? 4.541 8.475 -0.343 1.00 94.25 174 LEU A CA 1
ATOM 1352 C C . LEU A 1 174 ? 3.865 9.119 0.873 1.00 94.25 174 LEU A C 1
ATOM 1354 O O . LEU A 1 174 ? 4.148 8.733 2.006 1.00 94.25 174 LEU A O 1
ATOM 1358 N N . GLY A 1 175 ? 2.960 10.073 0.640 1.00 92.75 175 GLY A N 1
ATOM 1359 C CA . GLY A 1 175 ? 2.187 10.704 1.707 1.00 92.75 175 GLY A CA 1
ATOM 1360 C C . GLY A 1 175 ? 1.348 9.679 2.472 1.00 92.75 175 GLY A C 1
ATOM 1361 O O . GLY A 1 175 ? 1.376 9.655 3.698 1.00 92.75 175 GLY A O 1
ATOM 1362 N N . ASP A 1 176 ? 0.681 8.762 1.769 1.00 94.25 176 ASP A N 1
ATOM 1363 C CA . ASP A 1 176 ? -0.095 7.691 2.404 1.00 94.25 176 ASP A CA 1
ATOM 1364 C C . ASP A 1 176 ? 0.795 6.759 3.235 1.00 94.25 176 ASP A C 1
ATOM 1366 O O . ASP A 1 176 ? 0.437 6.394 4.355 1.00 94.25 176 ASP A O 1
ATOM 1370 N N . TYR A 1 177 ? 1.994 6.428 2.744 1.00 96.56 177 TYR A N 1
ATOM 1371 C CA . TYR A 1 177 ? 2.947 5.629 3.512 1.00 96.56 177 TYR A CA 1
ATOM 1372 C C . TYR A 1 177 ? 3.391 6.338 4.797 1.00 96.56 177 TYR A C 1
ATOM 1374 O O . TYR A 1 177 ? 3.363 5.743 5.877 1.00 96.56 177 TYR A O 1
ATOM 1382 N N . ILE A 1 178 ? 3.739 7.625 4.709 1.00 95.50 178 ILE A N 1
ATOM 1383 C CA . ILE A 1 178 ? 4.103 8.434 5.878 1.00 95.50 178 ILE A CA 1
ATOM 1384 C C . ILE A 1 178 ? 2.928 8.511 6.861 1.00 95.50 178 ILE A C 1
ATOM 1386 O O . ILE A 1 178 ? 3.144 8.343 8.060 1.00 95.50 178 ILE A O 1
ATOM 1390 N N . ALA A 1 179 ? 1.696 8.687 6.379 1.00 94.44 179 ALA A N 1
ATOM 1391 C CA . ALA A 1 179 ? 0.495 8.727 7.211 1.00 94.44 179 ALA A CA 1
ATOM 1392 C C . ALA A 1 179 ? 0.297 7.426 8.006 1.00 94.44 179 ALA A C 1
ATOM 1394 O O . ALA A 1 179 ? 0.082 7.469 9.218 1.00 94.44 179 ALA A O 1
ATOM 1395 N N . VAL A 1 180 ? 0.444 6.266 7.352 1.00 96.50 180 VAL A N 1
ATOM 1396 C CA . VAL A 1 180 ? 0.377 4.948 8.009 1.00 96.50 180 VAL A CA 1
ATOM 1397 C C . VAL A 1 180 ? 1.443 4.828 9.101 1.00 96.50 180 VAL A C 1
ATOM 1399 O O . VAL A 1 180 ? 1.144 4.407 10.220 1.00 96.50 180 VAL A O 1
ATOM 1402 N N . LEU A 1 181 ? 2.685 5.221 8.808 1.00 96.88 181 LEU A N 1
ATOM 1403 C CA . LEU A 1 181 ? 3.785 5.151 9.771 1.00 96.88 181 LEU A CA 1
ATOM 1404 C C . LEU A 1 181 ? 3.607 6.126 10.942 1.00 96.88 181 LEU A C 1
ATOM 1406 O O . LEU A 1 181 ? 3.915 5.774 12.082 1.00 96.88 181 LEU A O 1
ATOM 1410 N N . LEU A 1 182 ? 3.091 7.331 10.683 1.00 94.31 182 LEU A N 1
ATOM 1411 C CA . LEU A 1 182 ? 2.775 8.319 11.713 1.00 94.31 182 LEU A CA 1
ATOM 1412 C C . LEU A 1 182 ? 1.671 7.810 12.642 1.00 94.31 182 LEU A C 1
ATOM 1414 O O . LEU A 1 182 ? 1.853 7.844 13.858 1.00 94.31 182 LEU A O 1
ATOM 1418 N N . GLN A 1 183 ? 0.580 7.273 12.088 1.00 93.25 183 GLN A N 1
ATOM 1419 C CA . GLN A 1 183 ? -0.490 6.645 12.864 1.00 93.25 183 GLN A CA 1
ATOM 1420 C C . GLN A 1 183 ? 0.074 5.509 13.733 1.00 93.25 183 GLN A C 1
ATOM 1422 O O . GLN A 1 183 ? -0.047 5.534 14.953 1.00 93.25 183 GLN A O 1
ATOM 1427 N N . LEU A 1 184 ? 0.781 4.540 13.143 1.00 94.75 184 LEU A N 1
ATOM 1428 C CA . LEU A 1 184 ? 1.320 3.397 13.890 1.00 94.75 184 LEU A CA 1
ATOM 1429 C C . LEU A 1 184 ? 2.348 3.799 14.960 1.00 94.75 184 LEU A C 1
ATOM 1431 O O . LEU A 1 184 ? 2.388 3.198 16.039 1.00 94.75 184 LEU A O 1
ATOM 1435 N N . GLY A 1 185 ? 3.190 4.789 14.662 1.00 94.19 185 GLY A N 1
ATOM 1436 C CA . GLY A 1 185 ? 4.290 5.218 15.518 1.00 94.19 185 GLY A CA 1
ATOM 1437 C C . GLY A 1 185 ? 3.897 6.207 16.617 1.00 94.19 185 GLY A C 1
ATOM 1438 O O . GLY A 1 185 ? 4.607 6.293 17.625 1.00 94.19 185 GLY A O 1
ATOM 1439 N N . TYR A 1 186 ? 2.815 6.967 16.444 1.00 90.94 186 TYR A N 1
ATOM 1440 C CA . TYR A 1 186 ? 2.489 8.103 17.316 1.00 90.94 186 TYR A CA 1
ATOM 1441 C C . TYR A 1 186 ? 1.018 8.193 17.734 1.00 90.94 186 TYR A C 1
ATOM 1443 O O . TYR A 1 186 ? 0.684 9.089 18.508 1.00 90.94 186 TYR A O 1
ATOM 1451 N N . GLU A 1 187 ? 0.150 7.273 17.303 1.00 86.75 187 GLU A N 1
ATOM 1452 C CA . GLU A 1 187 ? -1.205 7.181 17.850 1.00 86.75 187 GLU A CA 1
ATOM 1453 C C . GLU A 1 187 ? -1.161 6.946 19.376 1.00 86.75 187 GLU A C 1
ATOM 1455 O O . GLU A 1 187 ? -0.436 6.058 19.845 1.00 86.75 187 GLU A O 1
ATOM 1460 N N . PRO A 1 188 ? -1.917 7.726 20.176 1.00 76.31 188 PRO A N 1
ATOM 1461 C CA . PRO A 1 188 ? -2.005 7.514 21.613 1.00 76.31 188 PRO A CA 1
ATOM 1462 C C . PRO A 1 188 ? -2.559 6.123 21.934 1.00 76.31 188 PRO A C 1
ATOM 1464 O O . PRO A 1 188 ? -3.681 5.789 21.570 1.00 76.31 188 PRO A O 1
ATOM 1467 N N . LEU A 1 189 ? -1.804 5.340 22.705 1.00 66.06 189 LEU A N 1
ATOM 1468 C CA . LEU A 1 189 ? -2.187 3.979 23.110 1.00 66.06 189 LEU A CA 1
ATOM 1469 C C . LEU A 1 189 ? -3.454 3.925 23.990 1.00 66.06 189 LEU A C 1
ATOM 1471 O O . LEU A 1 189 ? -3.990 2.850 24.232 1.00 66.06 189 LEU A O 1
ATOM 1475 N N . SER A 1 190 ? -3.934 5.080 24.462 1.00 54.78 190 SER A N 1
ATOM 1476 C CA . SER A 1 190 ? -5.127 5.214 25.302 1.00 54.78 190 SER A CA 1
ATOM 1477 C C . SER A 1 190 ? -6.455 5.080 24.544 1.00 54.78 190 SER A C 1
ATOM 1479 O O . SER A 1 190 ? -7.487 5.032 25.205 1.00 54.78 190 SER A O 1
ATOM 1481 N N . SER A 1 191 ? -6.466 5.052 23.202 1.00 49.84 191 SER A N 1
ATOM 1482 C CA . SER A 1 191 ? -7.707 4.848 22.427 1.00 49.84 191 SER A CA 1
ATOM 1483 C C . SER A 1 191 ? -8.092 3.373 22.258 1.00 49.84 191 SER A C 1
ATOM 1485 O O . SER A 1 191 ? -9.191 3.085 21.794 1.00 49.84 191 SER A O 1
ATOM 1487 N N . VAL A 1 192 ? -7.234 2.431 22.666 1.00 52.16 192 VAL A N 1
ATOM 1488 C CA . VAL A 1 192 ? -7.569 1.002 22.684 1.00 52.16 192 VAL A CA 1
ATOM 1489 C C . VAL A 1 192 ? -8.443 0.740 23.912 1.00 52.16 192 VAL A C 1
ATOM 1491 O O . VAL A 1 192 ? -7.947 0.480 25.008 1.00 52.16 192 VAL A O 1
ATOM 1494 N N . ALA A 1 193 ? -9.757 0.908 23.748 1.00 42.97 193 ALA A N 1
ATOM 1495 C CA . ALA A 1 193 ? -10.750 0.624 24.776 1.00 42.97 193 ALA A CA 1
ATOM 1496 C C . ALA A 1 193 ? -10.696 -0.865 25.151 1.00 42.97 193 ALA A C 1
ATOM 1498 O O . ALA A 1 193 ? -11.218 -1.724 24.446 1.00 42.97 19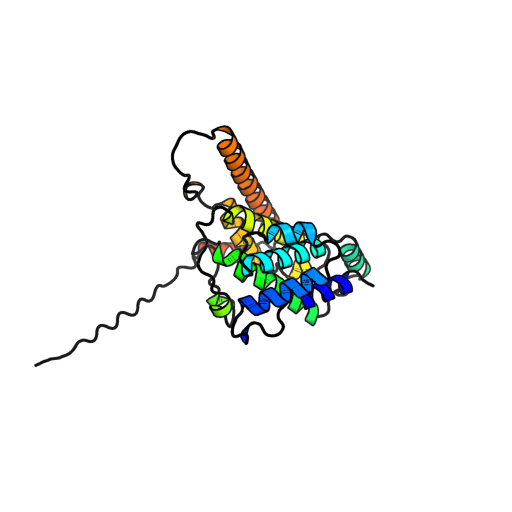3 ALA A O 1
ATOM 1499 N N . LEU A 1 194 ? -10.035 -1.170 26.266 1.00 49.78 194 LEU A N 1
ATOM 1500 C CA . LEU A 1 194 ? -9.978 -2.517 26.821 1.00 49.78 194 LEU A CA 1
ATOM 1501 C C . LEU A 1 194 ? -11.256 -2.786 27.634 1.00 49.78 194 LEU A C 1
ATOM 1503 O O . LEU A 1 194 ? -11.624 -1.950 28.466 1.00 49.78 194 LEU A O 1
ATOM 1507 N N . PRO A 1 195 ? -11.944 -3.924 27.427 1.00 44.09 195 PRO A N 1
ATOM 1508 C CA . PRO A 1 195 ? -13.048 -4.326 28.281 1.00 44.09 195 PRO A CA 1
ATOM 1509 C C . PRO A 1 195 ? -12.565 -4.648 29.702 1.00 44.09 195 PRO A C 1
ATOM 1511 O O . PRO A 1 195 ? -11.453 -5.111 29.946 1.00 44.09 195 PRO A O 1
ATOM 1514 N N . ASP A 1 196 ? -13.449 -4.357 30.647 1.00 48.50 196 ASP A N 1
ATOM 1515 C CA . ASP A 1 196 ? -13.245 -4.435 32.086 1.00 48.50 196 ASP A CA 1
ATOM 1516 C C . ASP A 1 196 ? -13.011 -5.882 32.592 1.00 48.50 196 ASP A C 1
ATOM 1518 O O . ASP A 1 196 ? -13.772 -6.793 32.272 1.00 48.50 196 ASP A O 1
ATOM 1522 N N . LYS A 1 197 ? -12.059 -6.010 33.533 1.00 47.66 197 LYS A N 1
ATOM 1523 C CA . LYS A 1 197 ? -11.912 -7.035 34.600 1.00 47.66 197 LYS A CA 1
ATOM 1524 C C . LYS A 1 197 ? -11.169 -8.367 34.327 1.00 47.66 197 LYS A C 1
ATOM 1526 O O . LYS A 1 197 ? -11.729 -9.378 33.930 1.00 47.66 197 LYS A O 1
ATOM 1531 N N . GLN A 1 198 ? -9.950 -8.397 34.883 1.00 50.44 198 GLN A N 1
ATOM 1532 C CA . GLN A 1 198 ? -9.405 -9.389 35.840 1.00 50.44 198 GLN A CA 1
ATOM 1533 C C . GLN A 1 198 ? -9.103 -10.839 35.416 1.00 50.44 198 GLN A C 1
ATOM 1535 O O . GLN A 1 198 ? -8.697 -11.620 36.279 1.00 50.44 198 GLN A O 1
ATOM 1540 N N . GLN A 1 199 ? -9.152 -11.213 34.140 1.00 48.31 199 GLN A N 1
ATOM 1541 C CA . GLN A 1 199 ? -8.700 -12.550 33.726 1.00 48.31 199 GLN A CA 1
ATOM 1542 C C . GLN A 1 199 ? -7.921 -12.556 32.406 1.00 48.31 199 GLN A C 1
ATOM 1544 O O . GLN A 1 199 ? -8.389 -13.199 31.487 1.00 48.31 199 GLN A O 1
ATOM 1549 N N . GLN A 1 200 ? -6.743 -11.908 32.304 1.00 52.44 200 GLN A N 1
ATOM 1550 C CA . GLN A 1 200 ? -5.714 -12.252 31.287 1.00 52.44 200 GLN A CA 1
ATOM 1551 C C . GLN A 1 200 ? -4.387 -11.463 31.418 1.00 52.44 200 GLN A C 1
ATOM 1553 O O . GLN A 1 200 ? -3.849 -10.929 30.457 1.00 52.44 200 GLN A O 1
ATOM 1558 N N . GLN A 1 201 ? -3.751 -11.449 32.598 1.00 58.59 201 GLN A N 1
ATOM 1559 C CA . GLN A 1 201 ? -2.479 -10.714 32.798 1.00 58.59 201 GLN A CA 1
ATOM 1560 C C . GLN A 1 201 ? -1.312 -11.133 31.871 1.00 58.59 201 GLN A C 1
ATOM 1562 O O . GLN A 1 201 ? -0.368 -10.363 31.715 1.00 58.59 201 GLN A O 1
ATOM 1567 N N . LYS A 1 202 ? -1.337 -12.338 31.275 1.00 59.75 202 LYS A N 1
ATOM 1568 C CA . LYS A 1 202 ? -0.304 -12.791 30.322 1.00 59.75 202 LYS A CA 1
ATOM 1569 C C . LYS A 1 202 ? -0.591 -12.368 28.881 1.00 59.75 202 LYS A C 1
ATOM 1571 O O . LYS A 1 202 ? 0.296 -11.807 28.250 1.00 59.75 202 LYS A O 1
ATOM 1576 N N . GLU A 1 203 ? -1.809 -12.587 28.389 1.00 61.53 203 GLU A N 1
ATOM 1577 C CA . GLU A 1 203 ? -2.197 -12.205 27.021 1.00 61.53 203 GLU A CA 1
ATOM 1578 C C . GLU A 1 203 ? -2.187 -10.678 26.855 1.00 61.53 203 GLU A C 1
ATOM 1580 O O . GLU A 1 203 ? -1.651 -10.169 25.875 1.00 61.53 203 GLU A O 1
ATOM 1585 N N . GLU A 1 204 ? -2.617 -9.932 27.879 1.00 67.31 204 GLU A N 1
ATOM 1586 C CA . GLU A 1 204 ? -2.524 -8.467 27.897 1.00 67.31 204 GLU A CA 1
ATOM 1587 C C . GLU A 1 204 ? -1.074 -7.953 27.837 1.00 67.31 204 GLU A C 1
ATOM 1589 O O . GLU A 1 204 ? -0.814 -6.871 27.310 1.00 67.31 204 GLU A O 1
ATOM 1594 N N . ALA A 1 205 ? -0.117 -8.685 28.418 1.00 72.25 205 ALA A N 1
ATOM 1595 C CA . ALA A 1 205 ? 1.293 -8.304 28.392 1.00 72.25 205 ALA A CA 1
ATOM 1596 C C . ALA A 1 205 ? 1.922 -8.581 27.018 1.00 72.25 205 ALA A C 1
ATOM 1598 O O . ALA A 1 205 ? 2.685 -7.752 26.522 1.00 72.25 205 ALA A O 1
ATOM 1599 N N . GLU A 1 206 ? 1.573 -9.707 26.391 1.00 76.75 206 GLU A N 1
ATOM 1600 C CA . GLU A 1 206 ? 2.016 -10.065 25.038 1.00 76.75 206 GLU A CA 1
ATOM 1601 C C . GLU A 1 206 ? 1.438 -9.118 23.978 1.00 76.75 206 GLU A C 1
ATOM 1603 O O . GLU A 1 206 ? 2.168 -8.666 23.094 1.00 76.75 206 GLU A O 1
ATOM 1608 N N . GLU A 1 207 ? 0.163 -8.741 24.099 1.00 78.31 207 GLU A N 1
ATOM 1609 C CA . GLU A 1 207 ? -0.477 -7.771 23.208 1.00 78.31 207 GLU A CA 1
ATOM 1610 C C . GLU A 1 207 ? 0.169 -6.384 23.335 1.00 78.31 207 GLU A C 1
ATOM 1612 O O . GLU A 1 207 ? 0.551 -5.772 22.332 1.00 78.31 207 GLU A O 1
ATOM 1617 N N . LYS A 1 208 ? 0.384 -5.905 24.569 1.00 82.12 208 LYS A N 1
ATOM 1618 C CA . LYS A 1 208 ? 1.078 -4.632 24.822 1.00 82.12 208 LYS A CA 1
ATOM 1619 C C . LYS A 1 208 ? 2.498 -4.638 24.265 1.00 82.12 208 LYS A C 1
ATOM 1621 O O . LYS A 1 208 ? 2.906 -3.655 23.644 1.00 82.12 208 LYS A O 1
ATOM 1626 N N . GLU A 1 209 ? 3.241 -5.728 24.435 1.00 84.94 209 GLU A N 1
ATOM 1627 C CA . GLU A 1 209 ? 4.582 -5.862 23.858 1.00 84.94 209 GLU A CA 1
ATOM 1628 C C . GLU A 1 209 ? 4.532 -5.870 22.321 1.00 84.94 209 GLU A C 1
ATOM 1630 O O . GLU A 1 209 ? 5.330 -5.192 21.671 1.00 84.94 209 GLU A O 1
ATOM 1635 N N . GLY A 1 210 ? 3.545 -6.545 21.722 1.00 86.00 210 GLY A N 1
ATOM 1636 C CA . GLY A 1 210 ? 3.295 -6.516 20.280 1.00 86.00 210 GLY A CA 1
ATOM 1637 C C . GLY A 1 210 ? 3.040 -5.100 19.751 1.00 86.00 210 GLY A C 1
ATOM 1638 O O . GLY A 1 210 ? 3.647 -4.682 18.759 1.00 86.00 210 GLY A O 1
ATOM 1639 N N . ILE A 1 211 ? 2.215 -4.321 20.453 1.00 87.44 211 ILE A N 1
ATOM 1640 C CA . ILE A 1 211 ? 1.917 -2.918 20.133 1.00 87.44 211 ILE A CA 1
ATOM 1641 C C . ILE A 1 211 ? 3.172 -2.040 20.246 1.00 87.44 211 ILE A C 1
ATOM 1643 O O . ILE A 1 211 ? 3.433 -1.207 19.365 1.00 87.44 211 ILE A O 1
ATOM 1647 N N . ILE A 1 212 ? 3.970 -2.221 21.305 1.00 89.00 212 ILE A N 1
ATOM 1648 C CA . ILE A 1 212 ? 5.237 -1.504 21.509 1.00 89.00 212 ILE A CA 1
ATOM 1649 C C . ILE A 1 212 ? 6.219 -1.838 20.384 1.00 89.00 212 ILE A C 1
ATOM 1651 O O . ILE A 1 212 ? 6.844 -0.929 19.829 1.00 89.00 212 ILE A O 1
ATOM 1655 N N . ARG A 1 213 ? 6.326 -3.115 20.000 1.00 90.94 213 ARG A N 1
ATOM 1656 C CA . ARG A 1 213 ? 7.178 -3.563 18.894 1.00 90.94 213 ARG A CA 1
ATOM 1657 C C . ARG A 1 213 ? 6.776 -2.898 17.583 1.00 90.94 213 ARG A C 1
ATOM 1659 O O . ARG A 1 213 ? 7.621 -2.266 16.959 1.00 90.94 213 ARG A O 1
ATOM 1666 N N . GLN A 1 214 ? 5.492 -2.947 17.225 1.00 91.62 214 GLN A N 1
ATOM 1667 C CA . GLN A 1 214 ? 4.967 -2.282 16.026 1.00 91.62 214 GLN A CA 1
ATOM 1668 C C . GLN A 1 214 ? 5.196 -0.764 16.059 1.00 91.62 214 GLN A C 1
ATOM 1670 O O . GLN A 1 214 ? 5.519 -0.166 15.039 1.00 91.62 214 GLN A O 1
ATOM 1675 N N . THR A 1 215 ? 5.078 -0.130 17.234 1.00 94.00 215 THR A N 1
ATOM 1676 C CA . THR A 1 215 ? 5.353 1.310 17.398 1.00 94.00 215 THR A CA 1
ATOM 1677 C C . THR A 1 215 ? 6.809 1.622 17.066 1.00 94.00 215 THR A C 1
ATOM 1679 O O . THR A 1 215 ? 7.102 2.571 16.340 1.00 94.00 215 THR A O 1
ATOM 1682 N N . ARG A 1 216 ? 7.739 0.835 17.619 1.00 94.44 216 ARG A N 1
ATOM 1683 C CA . ARG A 1 216 ? 9.177 1.011 17.389 1.00 94.44 216 ARG A CA 1
ATOM 1684 C C . ARG A 1 216 ? 9.532 0.761 15.930 1.00 94.44 216 ARG A C 1
ATOM 1686 O O . ARG A 1 216 ? 10.231 1.576 15.341 1.00 94.44 216 ARG A O 1
ATOM 1693 N N . GLU A 1 217 ? 9.007 -0.312 15.353 1.00 95.06 217 GLU A N 1
ATOM 1694 C CA . GLU A 1 217 ? 9.211 -0.669 13.951 1.00 95.06 217 GLU A CA 1
ATOM 1695 C C . GLU A 1 217 ? 8.718 0.437 13.012 1.00 95.06 217 GLU A C 1
ATOM 1697 O O . GLU A 1 217 ? 9.488 0.906 12.178 1.00 95.06 217 GLU A O 1
ATOM 1702 N N . ALA A 1 218 ? 7.503 0.954 13.217 1.00 96.62 218 ALA A N 1
ATOM 1703 C CA . ALA A 1 218 ? 6.966 2.058 12.423 1.00 96.62 218 ALA A CA 1
ATOM 1704 C C . ALA A 1 218 ? 7.831 3.328 12.515 1.00 96.62 218 ALA A C 1
ATOM 1706 O O . ALA A 1 218 ? 8.095 3.978 11.504 1.00 96.62 218 ALA A O 1
ATOM 1707 N N . ARG A 1 219 ? 8.340 3.664 13.709 1.00 96.31 219 ARG A N 1
ATOM 1708 C CA . ARG A 1 219 ? 9.262 4.800 13.891 1.00 96.31 219 ARG A CA 1
ATOM 1709 C C . ARG A 1 219 ? 10.597 4.582 13.182 1.00 96.31 219 ARG A C 1
ATOM 1711 O O . ARG A 1 219 ? 11.120 5.520 12.586 1.00 96.31 219 ARG A O 1
ATOM 1718 N N . CYS A 1 220 ? 11.142 3.367 13.229 1.00 96.69 220 CYS A N 1
ATOM 1719 C CA . CYS A 1 220 ? 12.364 3.015 12.508 1.00 96.69 220 CYS A CA 1
ATOM 1720 C C . CYS A 1 220 ? 12.163 3.105 10.991 1.00 96.69 220 CYS A C 1
ATOM 1722 O O . CYS A 1 220 ? 12.984 3.713 10.309 1.00 96.69 220 CYS A O 1
ATOM 1724 N N . LEU A 1 221 ? 11.058 2.563 10.470 1.00 97.00 221 LEU A N 1
ATOM 1725 C CA . LEU A 1 221 ? 10.706 2.658 9.053 1.00 97.00 221 LEU A CA 1
ATOM 1726 C C . LEU A 1 221 ? 10.549 4.115 8.610 1.00 97.00 221 LEU A C 1
ATOM 1728 O O . LEU A 1 221 ? 11.108 4.494 7.584 1.00 97.00 221 LEU A O 1
ATOM 1732 N N . LEU A 1 222 ? 9.871 4.948 9.407 1.00 96.31 222 LEU A N 1
ATOM 1733 C CA . LEU A 1 222 ? 9.708 6.374 9.114 1.00 96.31 222 LEU A CA 1
ATOM 1734 C C . LEU A 1 222 ? 11.050 7.103 9.096 1.00 96.31 222 LEU A C 1
ATOM 1736 O O . LEU A 1 222 ? 11.326 7.869 8.177 1.00 96.31 222 LEU A O 1
ATOM 1740 N N . HIS A 1 223 ? 11.898 6.852 10.092 1.00 95.12 223 HIS A N 1
ATOM 1741 C CA . HIS A 1 223 ? 13.228 7.447 10.154 1.00 95.12 223 HIS A CA 1
ATOM 1742 C C . HIS A 1 223 ? 14.072 7.074 8.928 1.00 95.12 223 HIS A C 1
ATOM 1744 O O . HIS A 1 223 ? 14.703 7.946 8.329 1.00 95.12 223 HIS A O 1
ATOM 1750 N N . ASN A 1 224 ? 14.069 5.798 8.539 1.00 94.94 224 ASN A N 1
ATOM 1751 C CA . ASN A 1 224 ? 14.817 5.319 7.378 1.00 94.94 224 ASN A CA 1
ATOM 1752 C C . ASN A 1 224 ? 14.280 5.940 6.083 1.00 94.94 224 ASN A C 1
ATOM 1754 O O . ASN A 1 224 ? 15.052 6.515 5.323 1.00 94.94 224 ASN A O 1
ATOM 1758 N N . LEU A 1 225 ? 12.956 5.939 5.894 1.00 95.31 225 LEU A N 1
ATOM 1759 C CA . LEU A 1 225 ? 12.299 6.564 4.745 1.00 95.31 225 LEU A CA 1
ATOM 1760 C C . LEU A 1 225 ? 12.683 8.044 4.600 1.00 95.31 225 LEU A C 1
ATOM 1762 O O . LEU A 1 225 ? 13.076 8.485 3.525 1.00 95.31 225 LEU A O 1
ATOM 1766 N N . LEU A 1 226 ? 12.606 8.819 5.685 1.00 93.56 226 LEU A N 1
ATOM 1767 C CA . LEU A 1 226 ? 12.951 10.244 5.667 1.00 93.56 226 LEU A CA 1
ATOM 1768 C C . LEU A 1 226 ? 14.449 10.491 5.445 1.00 93.56 226 LEU A C 1
ATOM 1770 O O . LEU A 1 226 ? 14.812 11.525 4.887 1.00 93.56 226 LEU A O 1
ATOM 1774 N N . SER A 1 227 ? 15.304 9.560 5.877 1.00 92.44 227 SER A N 1
ATOM 1775 C CA . SER A 1 227 ? 16.756 9.632 5.675 1.00 92.44 227 SER A CA 1
ATOM 1776 C C . SER A 1 227 ? 17.157 9.349 4.225 1.00 92.44 227 SER A C 1
ATOM 1778 O O . SER A 1 227 ? 18.121 9.940 3.740 1.00 92.44 227 SER A O 1
ATOM 1780 N N . ASP A 1 228 ? 16.405 8.487 3.536 1.00 92.56 228 ASP A N 1
ATOM 1781 C CA . ASP A 1 228 ? 16.622 8.142 2.126 1.00 92.56 228 ASP A CA 1
ATOM 1782 C C . ASP A 1 228 ? 16.151 9.254 1.168 1.00 92.56 228 ASP A C 1
ATOM 1784 O O . ASP A 1 228 ? 16.633 9.372 0.038 1.00 92.56 228 ASP A O 1
ATOM 1788 N N . LEU A 1 229 ? 15.197 10.085 1.600 1.00 92.31 229 LEU A N 1
ATOM 1789 C CA . LEU A 1 229 ? 14.641 11.176 0.802 1.00 92.31 229 LEU A CA 1
ATOM 1790 C C . LEU A 1 229 ? 15.554 12.410 0.779 1.00 92.31 229 LEU A C 1
ATOM 1792 O O . LEU A 1 229 ? 16.229 12.766 1.745 1.00 92.31 229 LEU A O 1
ATOM 1796 N N . LEU A 1 230 ? 15.494 13.164 -0.323 1.00 90.31 230 LEU A N 1
ATOM 1797 C CA . LEU A 1 230 ? 16.109 14.490 -0.370 1.00 90.31 230 LEU A CA 1
ATOM 1798 C C . LEU A 1 230 ? 15.463 15.394 0.689 1.00 90.31 230 LEU A C 1
ATOM 1800 O O . LEU A 1 230 ? 14.239 15.513 0.741 1.00 90.31 230 LEU A O 1
ATOM 1804 N N . ARG A 1 231 ? 16.280 16.098 1.484 1.00 89.69 231 ARG A N 1
ATOM 1805 C CA . ARG A 1 231 ? 15.801 16.945 2.597 1.00 89.69 231 ARG A CA 1
ATOM 1806 C C . ARG A 1 231 ? 14.630 17.875 2.238 1.00 89.69 231 ARG A C 1
ATOM 1808 O O . ARG A 1 231 ? 13.695 17.931 3.031 1.00 89.69 231 ARG A O 1
ATOM 1815 N N . PRO A 1 232 ? 14.616 18.583 1.087 1.00 91.06 232 PRO A N 1
ATOM 1816 C CA . PRO A 1 232 ? 13.485 19.444 0.734 1.00 91.06 232 PRO A CA 1
ATOM 1817 C C . PRO A 1 232 ? 12.179 18.667 0.547 1.00 91.06 232 PRO A C 1
ATOM 1819 O O . PRO A 1 232 ? 11.117 19.161 0.907 1.00 91.06 232 PRO A O 1
ATOM 1822 N N . ILE A 1 233 ? 12.265 17.446 0.016 1.00 88.94 233 ILE A N 1
ATOM 1823 C CA . ILE A 1 233 ? 11.121 16.554 -0.178 1.00 88.94 233 ILE A CA 1
ATOM 1824 C C . ILE A 1 233 ? 10.630 16.052 1.179 1.00 88.94 233 ILE A C 1
ATOM 1826 O O . ILE A 1 233 ? 9.454 16.206 1.485 1.00 88.94 233 ILE A O 1
ATOM 1830 N N . ALA A 1 234 ? 11.532 15.529 2.016 1.00 89.06 234 ALA A N 1
ATOM 1831 C CA . ALA A 1 234 ? 11.189 15.048 3.354 1.00 89.06 234 ALA A CA 1
ATOM 1832 C C . ALA A 1 234 ? 10.503 16.141 4.193 1.00 89.06 234 ALA A C 1
ATOM 1834 O O . ALA A 1 234 ? 9.469 15.899 4.808 1.00 89.06 234 ALA A O 1
ATOM 1835 N N . LEU A 1 235 ? 11.039 17.367 4.168 1.00 87.88 235 LEU A N 1
ATOM 1836 C CA . LEU A 1 235 ? 10.427 18.509 4.845 1.00 87.88 235 LEU A CA 1
ATOM 1837 C C . LEU A 1 235 ? 9.047 18.831 4.273 1.00 87.88 235 LEU A C 1
ATOM 1839 O O . LEU A 1 235 ? 8.114 18.998 5.049 1.00 87.88 235 LEU A O 1
ATOM 1843 N N . ARG A 1 236 ? 8.902 18.898 2.943 1.00 88.56 236 ARG A N 1
ATOM 1844 C CA . ARG A 1 236 ? 7.617 19.180 2.288 1.00 88.56 236 ARG A CA 1
ATOM 1845 C C . ARG A 1 236 ? 6.533 18.198 2.729 1.00 88.56 236 ARG A C 1
ATOM 1847 O O . ARG A 1 236 ? 5.466 18.641 3.139 1.00 88.56 236 ARG A O 1
ATOM 1854 N N . GLU A 1 237 ? 6.822 16.899 2.680 1.00 86.25 237 GLU A N 1
ATOM 1855 C CA . GLU A 1 237 ? 5.869 15.867 3.099 1.00 86.25 237 GLU A CA 1
ATOM 1856 C C . GLU A 1 237 ? 5.512 16.011 4.585 1.00 86.25 237 GLU A C 1
ATOM 1858 O O . GLU A 1 237 ? 4.338 16.013 4.934 1.00 86.25 237 GLU A O 1
ATOM 1863 N N . LEU A 1 238 ? 6.491 16.241 5.467 1.00 85.69 238 LEU A N 1
ATOM 1864 C CA . LEU A 1 238 ? 6.225 16.455 6.896 1.00 85.69 238 LEU A CA 1
ATOM 1865 C C . LEU A 1 238 ? 5.411 17.728 7.179 1.00 85.69 238 LEU A C 1
ATOM 1867 O O . LEU A 1 238 ? 4.562 17.723 8.071 1.00 85.69 238 LEU A O 1
ATOM 1871 N N . PHE A 1 239 ? 5.637 18.809 6.429 1.00 83.88 239 PHE A N 1
ATOM 1872 C CA . PHE A 1 239 ? 4.870 20.050 6.566 1.00 83.88 239 PHE A CA 1
ATOM 1873 C C . PHE A 1 239 ? 3.392 19.858 6.219 1.00 83.88 239 PHE A C 1
ATOM 1875 O O . PHE A 1 239 ? 2.544 20.443 6.895 1.00 83.88 239 PHE A O 1
ATOM 1882 N N . PHE A 1 240 ? 3.066 19.010 5.236 1.00 80.69 240 PHE A N 1
ATOM 1883 C CA . PHE A 1 240 ? 1.672 18.675 4.926 1.00 80.69 240 PHE A CA 1
ATOM 1884 C C . PHE A 1 240 ? 0.939 18.073 6.135 1.00 80.69 240 PHE A C 1
ATOM 1886 O O . PHE A 1 240 ? -0.213 18.424 6.376 1.00 80.69 240 PHE A O 1
ATOM 1893 N N . PHE A 1 241 ? 1.612 17.255 6.951 1.00 77.06 241 PHE A N 1
ATOM 1894 C CA . PHE A 1 241 ? 1.018 16.681 8.168 1.00 77.06 241 PHE A CA 1
ATOM 1895 C C . PHE A 1 241 ? 0.933 17.670 9.339 1.00 77.06 241 PHE A C 1
ATOM 1897 O O . PHE A 1 241 ? 0.047 17.547 10.180 1.00 77.06 241 PHE A O 1
ATOM 1904 N N . GLN A 1 242 ? 1.812 18.674 9.402 1.00 74.69 242 GLN A N 1
ATOM 1905 C CA . GLN A 1 242 ? 1.766 19.710 10.446 1.00 74.69 242 GLN A CA 1
ATOM 1906 C C . GLN A 1 242 ? 0.678 20.758 10.205 1.00 74.69 242 GLN A C 1
ATOM 1908 O O . GLN A 1 242 ? 0.145 21.314 11.163 1.00 74.69 242 GLN A O 1
ATOM 1913 N N . ALA A 1 243 ? 0.348 21.034 8.941 1.00 62.19 243 ALA A N 1
ATOM 1914 C CA . ALA A 1 243 ? -0.656 22.032 8.582 1.00 62.19 243 ALA A CA 1
ATOM 1915 C C . ALA A 1 243 ? -2.084 21.631 8.997 1.00 62.19 243 ALA A C 1
ATOM 1917 O O . ALA A 1 243 ? -2.944 22.503 9.088 1.00 62.19 243 ALA A O 1
ATOM 1918 N N . GLY A 1 244 ? -2.311 20.344 9.293 1.00 58.88 244 GLY A N 1
ATOM 1919 C CA . GLY A 1 244 ? -3.596 19.793 9.708 1.00 58.88 244 GLY A CA 1
ATOM 1920 C C . GLY A 1 244 ? -4.629 19.833 8.583 1.00 58.88 244 GLY A C 1
ATOM 1921 O O . GLY A 1 244 ? -5.059 20.895 8.137 1.00 58.88 244 GLY A O 1
ATOM 1922 N N . PHE A 1 245 ? -5.109 18.669 8.148 1.00 60.78 245 PHE A N 1
ATOM 1923 C CA . PHE A 1 245 ? -6.259 18.597 7.245 1.00 60.78 245 PHE A CA 1
ATOM 1924 C C . PHE A 1 245 ? -7.549 18.784 8.055 1.00 60.78 245 PHE A C 1
ATOM 1926 O O . PHE A 1 245 ? -8.295 17.841 8.319 1.00 60.78 245 PHE A O 1
ATOM 1933 N N . CYS A 1 246 ? -7.780 20.005 8.539 1.00 51.62 246 CYS A N 1
ATOM 1934 C CA . CYS A 1 246 ? -8.980 20.341 9.295 1.00 51.62 246 CYS A CA 1
ATOM 1935 C C . CYS A 1 246 ? -10.199 20.258 8.369 1.00 51.62 246 CYS A C 1
ATOM 1937 O O . CYS A 1 246 ? -10.377 21.097 7.484 1.00 51.62 246 CYS A O 1
ATOM 1939 N N . GLN A 1 247 ? -11.060 19.260 8.588 1.00 50.34 247 GLN A N 1
ATOM 1940 C CA . GLN A 1 247 ? -12.361 19.188 7.929 1.00 50.34 247 GLN A CA 1
ATOM 1941 C C . GLN A 1 247 ? -13.173 20.437 8.288 1.00 50.34 247 GLN A C 1
ATOM 1943 O O . GLN A 1 247 ? -13.664 20.582 9.410 1.00 50.34 247 GLN A O 1
ATOM 1948 N N . SER A 1 248 ? -13.333 21.348 7.330 1.00 40.94 248 SER A N 1
ATOM 1949 C CA . SER A 1 248 ? -14.305 22.430 7.444 1.00 40.94 248 SER A CA 1
ATOM 1950 C C . SER A 1 248 ? -15.694 21.814 7.316 1.00 40.94 248 SER A C 1
ATOM 1952 O O . SER A 1 248 ? -16.212 21.659 6.214 1.00 40.94 248 SER A O 1
ATOM 1954 N N . LYS A 1 249 ? -16.301 21.414 8.438 1.00 43.22 249 LYS A N 1
ATOM 1955 C CA . LYS A 1 249 ? -17.720 21.043 8.461 1.00 43.22 249 LYS A CA 1
ATOM 1956 C C . LYS A 1 249 ? -18.550 22.288 8.139 1.00 43.22 249 LYS A C 1
ATOM 1958 O O . LYS A 1 249 ? -18.925 23.036 9.037 1.00 43.22 249 LYS A O 1
ATOM 1963 N N . VAL A 1 250 ? -18.848 22.523 6.865 1.00 37.91 250 VAL A N 1
ATOM 1964 C CA . VAL A 1 250 ? -19.873 23.492 6.467 1.00 37.91 250 VAL A CA 1
ATOM 1965 C C . VAL A 1 250 ? -21.228 22.838 6.720 1.00 37.91 250 VAL A C 1
ATOM 1967 O O . VAL A 1 250 ? -21.807 22.196 5.849 1.00 37.91 250 VAL A O 1
ATOM 1970 N N . SER A 1 251 ? -21.749 22.981 7.937 1.00 32.72 251 SER A N 1
ATOM 1971 C CA . SER A 1 251 ? -23.176 22.790 8.175 1.00 32.72 251 SER A CA 1
ATOM 1972 C C . SER A 1 251 ? -23.907 23.990 7.571 1.00 32.72 251 SER A C 1
ATOM 1974 O O . SER A 1 251 ? -23.989 25.056 8.179 1.00 32.72 251 SER A O 1
ATOM 1976 N N . CYS A 1 252 ? -24.427 23.835 6.357 1.00 31.36 252 CYS A N 1
ATOM 1977 C CA . CYS A 1 252 ? -25.416 24.753 5.812 1.00 31.36 252 CYS A CA 1
ATOM 1978 C C . CYS A 1 252 ? -26.707 24.608 6.640 1.00 31.36 252 CYS A C 1
ATOM 1980 O O . CYS A 1 252 ? -27.475 23.671 6.442 1.00 31.36 252 CYS A O 1
ATOM 1982 N N . HIS A 1 253 ? -26.925 25.482 7.624 1.00 29.58 253 HIS A N 1
ATOM 1983 C CA . HIS A 1 253 ? -28.262 25.724 8.166 1.00 29.58 253 HIS A CA 1
ATOM 1984 C C . HIS A 1 253 ? -28.866 26.889 7.385 1.00 29.58 253 HIS A C 1
ATOM 1986 O O . HIS A 1 253 ? -28.553 28.054 7.625 1.00 29.58 253 HIS A O 1
ATOM 1992 N N . GLN A 1 254 ? -29.717 26.554 6.416 1.00 31.97 254 GLN A N 1
ATOM 1993 C CA . GLN A 1 254 ? -30.658 27.500 5.833 1.00 31.97 254 GLN A CA 1
ATOM 1994 C C . GLN A 1 254 ? -31.671 27.890 6.914 1.00 31.97 254 GLN A C 1
ATOM 1996 O O . GLN A 1 254 ? -32.602 27.143 7.200 1.00 31.97 254 GLN A O 1
ATOM 2001 N N . SER A 1 255 ? -31.501 29.069 7.507 1.00 29.94 255 SER A N 1
ATOM 2002 C CA . SER A 1 255 ? -32.588 29.741 8.217 1.00 29.94 255 SER A CA 1
ATOM 2003 C C . SER A 1 255 ? -33.342 30.606 7.215 1.00 29.94 255 SER A C 1
ATOM 2005 O O . SER A 1 255 ? -32.953 31.734 6.920 1.00 29.94 255 SER A O 1
ATOM 2007 N N . THR A 1 256 ? -34.423 30.058 6.667 1.00 36.50 256 THR A N 1
ATOM 2008 C CA . THR A 1 256 ? -35.490 30.831 6.029 1.00 36.50 256 THR A CA 1
ATOM 2009 C C . THR A 1 256 ? -36.116 31.758 7.068 1.00 36.50 256 THR A C 1
ATOM 2011 O O . THR A 1 256 ? -36.828 31.295 7.960 1.00 36.50 256 THR A O 1
ATOM 2014 N N . VAL A 1 257 ? -35.864 33.063 6.961 1.00 34.75 257 VAL A N 1
ATOM 2015 C CA . VAL A 1 257 ? -36.657 34.078 7.662 1.00 34.75 257 VAL A CA 1
ATOM 2016 C C . VAL A 1 257 ? -37.885 34.362 6.804 1.00 34.75 257 VAL A C 1
ATOM 2018 O O . VAL A 1 257 ? -37.787 34.924 5.717 1.00 34.75 257 VAL A O 1
ATOM 2021 N N . VAL A 1 258 ? -39.038 33.914 7.294 1.00 37.56 258 VAL A N 1
ATOM 2022 C CA . VAL A 1 258 ? -40.358 34.315 6.809 1.00 37.56 258 VAL A CA 1
ATOM 2023 C C . VAL A 1 258 ? -40.653 35.688 7.412 1.00 37.56 258 VAL A C 1
ATOM 2025 O O . VAL A 1 258 ? -40.885 35.793 8.615 1.00 37.56 258 VAL A O 1
ATOM 2028 N N . GLU A 1 259 ? -40.631 36.739 6.594 1.00 32.12 259 GLU A N 1
ATOM 2029 C CA . GLU A 1 259 ? -41.232 38.026 6.952 1.00 32.12 259 GLU A CA 1
ATOM 2030 C C . GLU A 1 259 ? -42.759 37.894 6.907 1.00 32.12 259 GLU A C 1
ATOM 2032 O O . GLU A 1 259 ? -43.346 37.577 5.871 1.00 32.12 259 GLU A O 1
ATOM 2037 N N . ALA A 1 260 ? -43.408 38.145 8.043 1.00 33.22 260 ALA A N 1
ATOM 2038 C CA . ALA A 1 260 ? -44.849 38.305 8.132 1.00 33.22 260 ALA A CA 1
ATOM 2039 C C . ALA A 1 260 ? -45.189 39.549 8.966 1.00 33.22 260 ALA A C 1
ATOM 2041 O O . ALA A 1 260 ? -45.035 39.528 10.184 1.00 33.22 260 ALA A O 1
ATOM 2042 N N . LYS A 1 261 ? -45.746 40.535 8.247 1.00 33.91 261 LYS A N 1
ATOM 2043 C CA . LYS A 1 261 ? -46.541 41.708 8.662 1.00 33.91 261 LYS A CA 1
ATOM 2044 C C . LYS A 1 261 ? -45.863 42.856 9.403 1.00 33.91 261 LYS A C 1
ATOM 2046 O O . LYS A 1 261 ? -45.442 42.679 10.561 1.00 33.91 261 LYS A O 1
#

Radius of gyration: 20.7 Å; chains: 1; bounding box: 67×64×56 Å

Secondary structure (DSSP, 8-state):
--HHHHHHHHHHHHS-SSGGG-S-HHHHHHHHHHHHHTT-S--HHHHHTTTT--HHHHHHHHHHHHHHHHHH-HHHHHHHHHTTT--SS-HHHHHHHHHHHHHIIIIIITTTSPTTSS--GGGT-TTGGGG-PPP-TT-TTHHHHHHHHHHHHHHHHH-S-HHHHHTTSTTTTHHHHHHHHHHHHHS-GGGS-PPPSSS-TTHHHHHHHHHHHHHHHHHHHHHHHHHHS-HHHHHHHHHHHHS------------------

Foldseek 3Di:
DAPLVLLLQLLVLLDQPCQLPDPDNLVSNVSSLVSNCVSDPDCPVLVVVPVVDRSLLSSLSSLLVSLLCCLPPPRNLVVQVVCVNDASDDPVSLVSNLVSVVSCLLSQQVLQFDAQLAADCVVQDDSSVSSPDHRPNLPPCSLVSLLSVLVSLLSLCPGSRVSSVVCCDLSHCVLSSLSSLCCLQPPPPVSNDDDDDDPDPPVVVVVVVVSVVSNVVSVVSNVVVLVPDDVVSSVVSVVSSVVTPDPPPPPPDPDDDDDDD